Protein AF-A0A2M7N1B7-F1 (afdb_monomer)

pLDDT: mean 87.88, std 11.97, range [43.75, 96.81]

Sequence (241 aa):
MSYQAVIRNSSDVLVTSTQIGMEINIRQGSPTGTVVYTETQTPTTNANGLVSIEIGGAGFSAINWGSDIYYIETKTAVVPPLTTYTITGVSQLLSVPYALHAKTAESITGAHYVGELYGGGVVFWVDQTGNHGLICSMIDNSTGLIWTTAAYQSTTVPGGALSDWDGQANTTAIVAQAGAGTTYAAGLCDVYTNVDYGTGVYSDWYLPSRGELNDLWNNIKAVQKALDSDGNPATTAIEKD

Radius of gyration: 32.71 Å; Cα contacts (8 Å, |Δi|>4): 449; chains: 1; bounding box: 74×31×84 Å

Solvent-accessible surface area (backbone atoms only — not comparable to full-atom values): 13792 Å² total; per-residue (Å²): 84,84,46,74,50,71,41,57,49,99,82,71,44,67,45,45,71,38,70,28,19,37,40,41,33,36,18,44,71,38,94,84,38,60,72,75,42,73,52,74,49,71,57,57,20,37,90,80,6,38,37,79,49,74,53,70,62,88,65,51,87,73,53,68,75,87,77,59,55,40,20,44,33,42,31,34,6,80,50,88,92,30,79,63,61,81,46,77,50,73,46,74,58,76,78,59,69,68,66,61,51,51,60,58,59,61,63,62,81,70,48,57,51,67,30,36,77,39,83,35,17,28,22,38,41,56,49,99,78,19,79,50,67,44,67,43,68,46,46,83,91,68,97,78,57,47,72,50,45,87,90,47,75,88,52,84,52,79,96,48,58,72,48,52,76,39,15,58,62,21,22,52,35,47,25,71,73,64,48,82,44,74,83,15,37,21,23,29,25,51,71,35,60,54,68,67,83,88,33,42,71,47,56,87,44,50,32,71,16,67,45,48,48,50,46,37,60,78,31,40,68,42,36,39,50,34,54,76,64,66,83,53,90,84,49,44,64,74,81,91,126

Nearest PDB structures (foldseek):
  6bye-assembly1_B  TM=5.777E-01  e=5.937E-03  Xanthomonas citri pv. citri str. 306
  6byg-assembly1_A  TM=5.723E-01  e=2.745E-02  Xanthomonas citri pv. citri str. 306
  6byc-assembly1_A  TM=5.595E-01  e=3.506E-02  Xanthomonas citri pv. citri str. 306
  8ayh-assembly1_B  TM=4.881E-01  e=2.284E-02  Naja kaouthia
  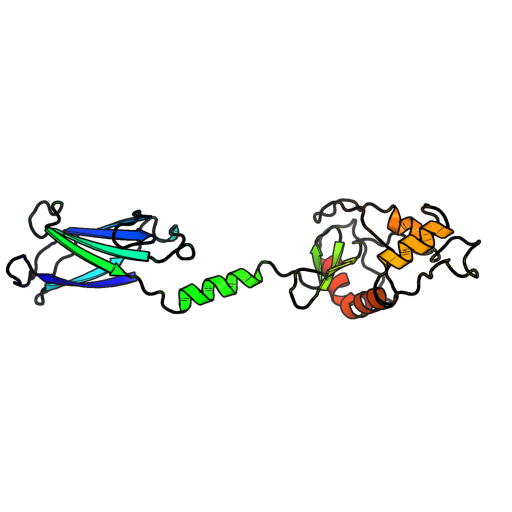3prx-assembly2_D  TM=4.643E-01  e=7.774E-02  Naja kaouthia

Foldseek 3Di:
DKDKDFDADPVRHGPAQAWKKKKKFKAFADLPHDTQDIDIDTFTAHRRSMDIDDPDPPNNVVDPPPPGWIKIKMFMGRDPVNPDTDDIDIGTDDDDCVVVVVVVVVLVVQAADALDQADQFGFLAADPSSNDTDGDHLADPDDDFAQADPVPPPPAQVVHLPDQFCQLVSLVSRCVVRPADCRHQSNVQQQDWHDCLVHDIDRSGGDGHNNVVVSCVVRLVSRQVSSVPSPGPVGDRDDDD

Mean predicted aligned error: 15.13 Å

Structure (mmCIF, N/CA/C/O backbone):
data_AF-A0A2M7N1B7-F1
#
_entry.id   AF-A0A2M7N1B7-F1
#
loop_
_atom_site.group_PDB
_atom_site.id
_atom_site.type_symbol
_atom_site.label_atom_id
_atom_site.label_alt_id
_atom_site.label_comp_id
_atom_site.label_asym_id
_atom_site.label_entity_id
_atom_site.label_seq_id
_atom_site.pdbx_PDB_ins_code
_atom_site.Cartn_x
_atom_site.Cartn_y
_atom_site.Cartn_z
_atom_site.occupancy
_atom_site.B_iso_or_equiv
_atom_site.auth_seq_id
_atom_site.auth_comp_id
_atom_site.auth_asym_id
_atom_site.auth_atom_id
_atom_site.pdbx_PDB_model_num
ATOM 1 N N . MET A 1 1 ? -16.012 0.019 28.080 1.00 82.19 1 MET A N 1
ATOM 2 C CA . MET A 1 1 ? -16.359 1.442 28.295 1.00 82.19 1 MET A CA 1
ATOM 3 C C . MET A 1 1 ? -17.057 1.575 29.636 1.00 82.19 1 MET A C 1
ATOM 5 O O . MET A 1 1 ? -18.111 0.981 29.809 1.00 82.19 1 MET A O 1
ATOM 9 N N . SER A 1 2 ? -16.488 2.307 30.591 1.00 88.38 2 SER A N 1
ATOM 10 C CA . SER A 1 2 ? -17.153 2.544 31.879 1.00 88.38 2 SER A CA 1
ATOM 11 C C . SER A 1 2 ? -18.351 3.477 31.691 1.00 88.38 2 SER A C 1
ATOM 13 O O . SER A 1 2 ? -18.229 4.516 31.044 1.00 88.38 2 SER A O 1
ATOM 15 N N . TYR A 1 3 ? -19.499 3.112 32.253 1.00 90.69 3 TYR A N 1
ATOM 16 C CA . TYR A 1 3 ? -20.736 3.882 32.183 1.00 90.69 3 TYR A CA 1
ATOM 17 C C . TYR A 1 3 ? -21.349 4.024 33.572 1.00 90.69 3 TYR A C 1
ATOM 19 O O . TYR A 1 3 ? -21.428 3.060 34.337 1.00 90.69 3 TYR A O 1
ATOM 27 N N . GLN A 1 4 ? -21.792 5.238 33.886 1.00 92.69 4 GLN A N 1
ATOM 28 C CA . GLN A 1 4 ? -22.449 5.563 35.143 1.00 92.69 4 GLN A CA 1
ATOM 29 C C . GLN A 1 4 ? -23.761 6.287 34.878 1.00 92.69 4 GLN A C 1
ATOM 31 O O . GLN A 1 4 ? -23.826 7.183 34.037 1.00 92.69 4 GLN A O 1
ATOM 36 N N . ALA A 1 5 ? -24.800 5.908 35.617 1.00 90.88 5 ALA A N 1
ATOM 37 C CA . ALA A 1 5 ? -26.113 6.531 35.517 1.00 90.88 5 ALA A CA 1
ATOM 38 C C . ALA A 1 5 ? -26.811 6.581 36.873 1.00 90.88 5 ALA A C 1
ATOM 40 O O . ALA A 1 5 ? -26.682 5.666 37.683 1.00 90.88 5 ALA A O 1
ATOM 41 N N . VAL A 1 6 ? -27.580 7.645 37.100 1.00 93.88 6 VAL A N 1
ATOM 42 C CA . VAL A 1 6 ? -28.481 7.772 38.250 1.00 93.88 6 VAL A CA 1
ATOM 43 C C . VAL A 1 6 ? -29.884 7.386 37.802 1.00 93.88 6 VAL A C 1
ATOM 45 O O . VAL A 1 6 ? -30.407 7.953 36.844 1.00 93.88 6 VAL A O 1
ATOM 48 N N . ILE A 1 7 ? -30.495 6.426 38.491 1.00 93.56 7 ILE A N 1
ATOM 49 C CA . ILE A 1 7 ? -31.785 5.855 38.112 1.00 93.56 7 ILE A CA 1
ATOM 50 C C . ILE A 1 7 ? -32.907 6.493 38.922 1.00 93.56 7 ILE A C 1
ATOM 52 O O . ILE A 1 7 ? -32.887 6.507 40.156 1.00 93.56 7 ILE A O 1
ATOM 56 N N . ARG A 1 8 ? -33.912 6.994 38.204 1.00 90.44 8 ARG A N 1
ATOM 57 C CA . ARG A 1 8 ? -35.131 7.585 38.758 1.00 90.44 8 ARG A CA 1
ATOM 58 C C . ARG A 1 8 ? -36.354 6.912 38.158 1.00 90.44 8 ARG A C 1
ATOM 60 O O . ARG A 1 8 ? -36.332 6.538 36.990 1.00 90.44 8 ARG A O 1
ATOM 67 N N . ASN A 1 9 ? -37.403 6.738 38.953 1.00 83.94 9 ASN A N 1
ATOM 68 C CA . ASN A 1 9 ? -38.673 6.201 38.471 1.00 83.94 9 ASN A CA 1
ATOM 69 C C . ASN A 1 9 ? -39.537 7.293 37.805 1.00 83.94 9 ASN A C 1
ATOM 71 O O . ASN A 1 9 ? -39.144 8.454 37.717 1.00 83.94 9 ASN A O 1
ATO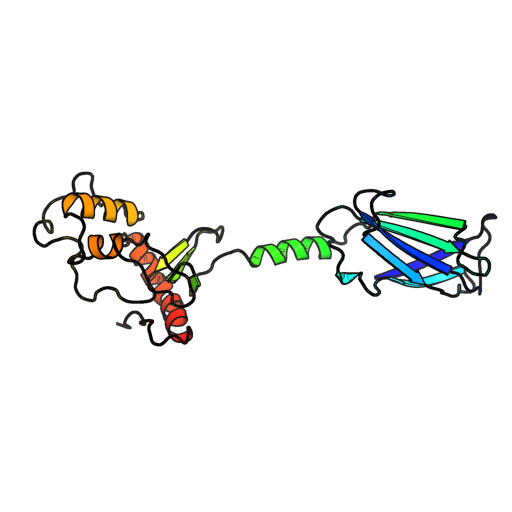M 75 N N . SER A 1 10 ? -40.741 6.931 37.355 1.00 82.19 10 SER A N 1
ATOM 76 C CA . SER A 1 10 ? -41.686 7.846 36.691 1.00 82.19 10 SER A CA 1
ATOM 77 C C . SER A 1 10 ? -42.167 9.017 37.558 1.00 82.19 10 SER A C 1
ATOM 79 O O . SER A 1 10 ? -42.722 9.972 37.026 1.00 82.19 10 SER A O 1
ATOM 81 N N . SER A 1 11 ? -41.972 8.944 38.876 1.00 87.81 11 SER A N 1
ATOM 82 C CA . SER A 1 11 ? -42.291 10.010 39.832 1.00 87.81 11 SER A CA 1
ATOM 83 C C . SER A 1 11 ? -41.058 10.846 40.205 1.00 87.81 11 SER A C 1
ATOM 85 O O . SER A 1 11 ? -41.095 11.561 41.201 1.00 87.81 11 SER A O 1
ATOM 87 N N . ASP A 1 12 ? -39.962 10.721 39.446 1.00 84.12 12 ASP A N 1
ATOM 88 C CA . ASP A 1 12 ? -38.664 11.378 39.671 1.00 84.12 12 ASP A CA 1
ATOM 89 C C . ASP A 1 12 ? -37.974 11.002 41.003 1.00 84.12 12 ASP A C 1
ATOM 91 O O . ASP A 1 12 ? -37.042 11.664 41.465 1.00 84.12 12 ASP A O 1
ATOM 95 N N . VAL A 1 13 ? -38.392 9.892 41.622 1.00 90.88 13 VAL A N 1
ATOM 96 C CA . VAL A 1 13 ? -37.798 9.377 42.865 1.00 90.88 13 VAL A CA 1
ATOM 97 C C . VAL A 1 13 ? -36.627 8.453 42.540 1.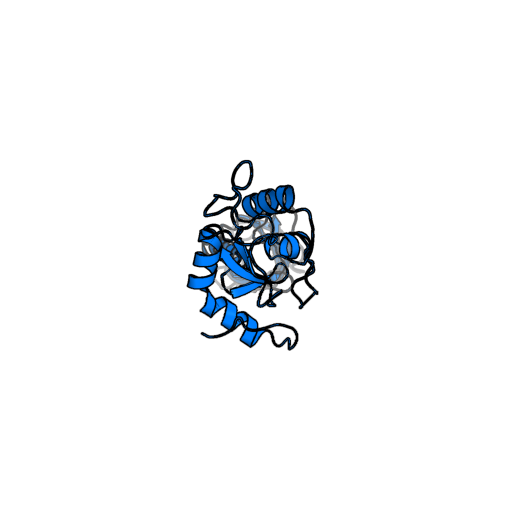00 90.88 13 VAL A C 1
ATOM 99 O O . VAL A 1 13 ? -36.724 7.606 41.648 1.00 90.88 13 VAL A O 1
ATOM 102 N N . LEU A 1 14 ? -35.526 8.591 43.287 1.00 92.12 14 LEU A N 1
ATOM 103 C CA . LEU A 1 14 ? -34.349 7.728 43.163 1.00 92.12 14 LEU A CA 1
ATOM 104 C C . LEU A 1 14 ? -34.710 6.260 43.415 1.00 92.12 14 LEU A C 1
ATOM 106 O O . LEU A 1 14 ? -35.337 5.921 44.418 1.00 92.12 14 LEU A O 1
ATOM 110 N N . VAL A 1 15 ? -34.248 5.383 42.529 1.00 92.56 15 VAL A N 1
ATOM 111 C CA . VAL A 1 15 ? -34.322 3.932 42.716 1.00 92.56 15 VAL A CA 1
ATOM 112 C C . VAL A 1 15 ? -33.046 3.498 43.425 1.00 92.56 15 VAL A C 1
ATOM 114 O O . VAL A 1 15 ? -32.005 3.368 42.790 1.00 92.56 15 VAL A O 1
ATOM 117 N N . THR A 1 16 ? -33.088 3.322 44.743 1.00 95.31 16 THR A N 1
ATOM 118 C CA . THR A 1 16 ? -31.899 3.063 45.574 1.00 95.31 16 THR A CA 1
ATOM 119 C C . THR A 1 16 ? -31.832 1.608 46.031 1.00 95.31 16 THR A C 1
ATOM 121 O O . THR A 1 16 ? -32.867 0.967 46.217 1.00 95.31 16 THR A O 1
ATOM 124 N N . SER A 1 17 ? -30.618 1.072 46.200 1.00 93.06 17 SER A N 1
ATOM 125 C CA . SER A 1 17 ? -30.363 -0.277 46.742 1.00 93.06 17 SER A CA 1
ATOM 126 C C . SER A 1 17 ? -31.198 -1.395 46.097 1.00 93.06 17 SER A C 1
ATOM 128 O O . SER A 1 17 ? -31.587 -2.350 46.765 1.00 93.06 17 SER A O 1
ATOM 130 N N . THR A 1 18 ? -31.508 -1.261 44.805 1.00 93.06 18 THR A N 1
ATOM 131 C CA . THR A 1 18 ? -32.450 -2.129 44.088 1.00 93.06 18 THR A CA 1
ATOM 132 C C . THR A 1 18 ? -31.777 -2.705 42.849 1.00 93.06 18 THR A C 1
ATOM 134 O O . THR A 1 18 ? -31.074 -1.992 42.128 1.00 93.06 18 THR A O 1
ATOM 137 N N . GLN A 1 19 ? -31.983 -3.999 42.598 1.00 95.75 19 GLN A N 1
ATOM 138 C CA . GLN A 1 19 ? -31.548 -4.629 41.356 1.00 95.75 19 GLN A CA 1
ATOM 139 C C . GLN A 1 19 ? -32.425 -4.149 40.196 1.00 95.75 19 GLN A C 1
ATOM 141 O O . GLN A 1 19 ? -33.651 -4.153 40.295 1.00 95.75 19 GLN A O 1
ATOM 146 N N . ILE A 1 20 ? -31.794 -3.756 39.095 1.00 96.06 20 ILE A N 1
ATOM 147 C CA . ILE A 1 20 ? -32.466 -3.276 37.885 1.00 96.06 20 ILE A CA 1
ATOM 148 C C . ILE A 1 20 ? -32.033 -4.110 36.682 1.00 96.06 20 ILE A C 1
ATOM 150 O O . ILE A 1 20 ? -30.958 -4.701 36.697 1.00 96.06 20 ILE A O 1
ATOM 154 N N . GLY A 1 21 ? -32.853 -4.145 35.636 1.00 96.56 21 GLY A N 1
ATOM 155 C CA . GLY A 1 21 ? -32.466 -4.656 34.323 1.00 96.56 21 GLY A CA 1
ATOM 156 C C . GLY A 1 21 ? -32.069 -3.502 33.419 1.00 96.56 21 GLY A C 1
ATOM 157 O O . GLY A 1 21 ? -32.760 -2.487 33.384 1.00 96.56 21 GLY A O 1
ATOM 158 N N . MET A 1 22 ? -30.976 -3.649 32.682 1.00 95.62 22 MET A N 1
ATOM 159 C CA . MET A 1 22 ? -30.529 -2.692 31.678 1.00 95.62 22 MET A CA 1
ATOM 160 C C . MET A 1 22 ? -30.326 -3.397 30.340 1.00 95.62 22 MET A C 1
ATOM 162 O O . MET A 1 22 ? -29.719 -4.461 30.299 1.00 95.62 22 MET A O 1
ATOM 166 N N . GLU A 1 23 ? -30.819 -2.805 29.258 1.00 96.25 23 GLU A N 1
ATOM 167 C CA . GLU A 1 23 ? -30.451 -3.152 27.882 1.00 96.25 23 GLU A CA 1
ATOM 168 C C . GLU A 1 23 ? -29.729 -1.950 27.274 1.00 96.25 23 GLU A C 1
ATOM 170 O O . GLU A 1 23 ? -30.214 -0.817 27.343 1.00 96.25 23 GLU A O 1
ATOM 175 N N . ILE A 1 24 ? -28.547 -2.197 26.722 1.00 95.94 24 ILE A N 1
ATOM 176 C CA . ILE A 1 24 ? -27.691 -1.199 26.099 1.00 95.94 24 ILE A CA 1
ATOM 177 C C . ILE A 1 24 ? -27.617 -1.532 24.618 1.00 95.94 24 ILE A C 1
ATOM 179 O O . ILE A 1 24 ? -27.151 -2.608 24.248 1.00 95.94 24 ILE A O 1
ATOM 183 N N . ASN A 1 25 ? -28.039 -0.590 23.780 1.00 96.06 25 ASN A N 1
ATOM 184 C CA . ASN A 1 25 ? -27.979 -0.700 22.331 1.00 96.06 25 ASN A CA 1
ATOM 185 C C . ASN A 1 25 ? -27.034 0.360 21.756 1.00 96.06 25 ASN A C 1
ATOM 187 O O . ASN A 1 25 ? -27.068 1.520 22.169 1.00 96.06 25 ASN A O 1
ATOM 191 N N . ILE A 1 26 ? -26.228 -0.014 20.763 1.00 94.44 26 ILE A N 1
ATOM 192 C CA . ILE A 1 26 ? -25.501 0.941 19.918 1.00 94.44 26 ILE A CA 1
ATOM 193 C C . ILE A 1 26 ? -26.260 1.068 18.602 1.00 94.44 26 ILE A C 1
ATOM 195 O O . ILE A 1 26 ? -26.462 0.075 17.903 1.00 94.44 26 ILE A O 1
ATOM 199 N N . ARG A 1 27 ? -26.686 2.287 18.268 1.00 94.31 27 ARG A N 1
ATOM 200 C CA . ARG A 1 27 ? -27.398 2.620 17.030 1.00 94.31 27 ARG A CA 1
ATOM 201 C C . ARG A 1 27 ? -26.491 3.370 16.067 1.00 94.31 27 ARG A C 1
ATOM 203 O O . ARG A 1 27 ? -25.741 4.245 16.491 1.00 94.31 27 ARG A O 1
ATOM 210 N N . GLN A 1 28 ? -26.581 3.039 14.786 1.00 91.75 28 GLN A N 1
ATOM 211 C CA . GLN A 1 28 ? -25.807 3.663 13.713 1.00 91.75 28 GLN A CA 1
ATOM 212 C C . GLN A 1 28 ? -26.623 4.741 12.982 1.00 91.75 28 GLN A C 1
ATOM 214 O O . GLN A 1 28 ? -27.808 4.549 12.710 1.00 91.75 28 GLN A O 1
ATOM 219 N N . GLY A 1 29 ? -25.986 5.865 12.654 1.00 89.94 29 GLY A N 1
ATOM 220 C CA . GLY A 1 29 ? -26.488 6.936 11.786 1.00 89.94 29 GLY A CA 1
ATOM 221 C C . GLY A 1 29 ? -27.467 7.911 12.442 1.00 89.94 29 GLY A C 1
ATOM 222 O O . GLY A 1 29 ? -27.396 9.115 12.208 1.00 89.94 29 GLY A O 1
ATOM 223 N N . SER A 1 30 ? -28.376 7.435 13.298 1.00 92.94 30 SER A N 1
ATOM 224 C CA . SER A 1 30 ? -29.347 8.296 13.988 1.00 92.94 30 SER A CA 1
ATOM 225 C C . SER A 1 30 ? -29.825 7.709 15.329 1.00 92.94 30 SER A C 1
ATOM 227 O O . SER A 1 30 ? -29.657 6.508 15.569 1.00 92.94 30 SER A O 1
ATOM 229 N N . PRO A 1 31 ? -30.493 8.504 16.195 1.00 92.62 31 PRO A N 1
ATOM 230 C CA . PRO A 1 31 ? -31.080 8.017 17.449 1.00 92.62 31 PRO A CA 1
ATOM 231 C C . PRO A 1 31 ? -32.104 6.885 17.282 1.00 92.62 31 PRO A C 1
ATOM 233 O O . PRO A 1 31 ? -32.397 6.179 18.241 1.00 92.62 31 PRO A O 1
ATOM 236 N N . THR A 1 32 ? -32.657 6.709 16.080 1.00 94.38 32 THR A N 1
ATOM 237 C CA . THR A 1 32 ? -33.621 5.654 15.730 1.00 94.38 32 THR A CA 1
ATOM 238 C C . THR A 1 32 ? -33.079 4.692 14.671 1.00 94.38 32 THR A C 1
ATOM 240 O O . THR A 1 32 ? -33.833 3.885 14.130 1.00 94.38 32 THR A O 1
ATOM 243 N N . GLY A 1 33 ? -31.781 4.767 14.369 1.00 92.12 33 GLY A N 1
ATOM 244 C CA . GLY A 1 33 ? -31.129 3.954 13.353 1.00 92.12 33 GLY A CA 1
ATOM 245 C C . GLY A 1 33 ? -30.957 2.490 13.755 1.00 92.12 33 GLY A C 1
ATOM 246 O O . GLY A 1 33 ? -31.391 2.048 14.828 1.00 92.12 33 GLY A O 1
ATOM 247 N N . THR A 1 34 ? -30.311 1.731 12.872 1.00 94.25 34 THR A N 1
ATOM 248 C CA . THR A 1 34 ? -30.078 0.291 13.036 1.00 94.25 34 THR A CA 1
ATOM 249 C C . THR A 1 34 ? -29.279 0.007 14.302 1.00 94.25 34 THR A C 1
ATOM 251 O O . THR A 1 34 ? -28.254 0.642 14.545 1.00 94.25 34 THR A O 1
ATOM 254 N N . VAL A 1 35 ? -29.735 -0.963 15.098 1.00 96.00 35 VAL A N 1
ATOM 255 C CA . VAL A 1 35 ? -28.982 -1.467 16.251 1.00 96.00 35 VAL A CA 1
ATOM 256 C C . VAL A 1 35 ? -27.881 -2.393 15.743 1.00 96.00 35 VAL A C 1
ATOM 258 O O . VAL A 1 35 ? -28.170 -3.420 15.137 1.00 96.00 35 VAL A O 1
ATOM 261 N N . VAL A 1 36 ? -26.628 -2.016 15.980 1.00 93.81 36 VAL A N 1
ATOM 262 C CA . VAL A 1 36 ? -25.436 -2.780 15.567 1.00 93.81 36 VAL A CA 1
ATOM 263 C C . VAL A 1 36 ? -24.812 -3.567 16.718 1.00 93.81 36 VAL A C 1
ATOM 265 O O . VAL A 1 36 ? -23.944 -4.404 16.498 1.00 93.81 36 VAL A O 1
ATOM 268 N N . TYR A 1 37 ? -25.252 -3.304 17.947 1.00 94.88 37 TYR A N 1
ATOM 269 C CA . TYR A 1 37 ? -24.820 -4.013 19.142 1.00 94.88 37 TYR A CA 1
ATOM 270 C C . TYR A 1 37 ? -25.883 -3.921 20.225 1.00 94.88 37 TYR A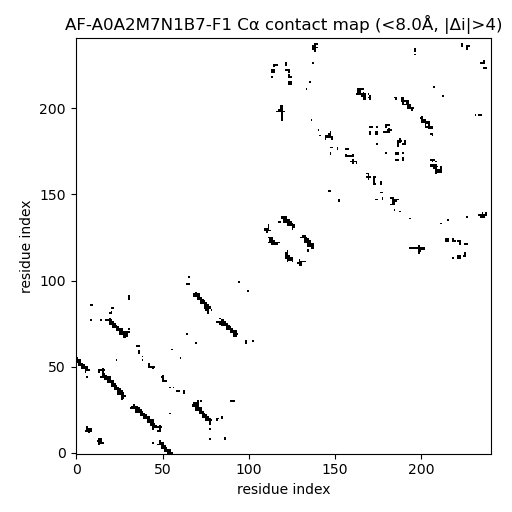 C 1
ATOM 272 O O . TYR A 1 37 ? -26.461 -2.851 20.415 1.00 94.88 37 TYR A O 1
ATOM 280 N N . THR A 1 38 ? -26.071 -5.019 20.952 1.00 95.81 38 THR A N 1
ATOM 281 C CA . THR A 1 38 ? -26.964 -5.115 22.105 1.00 95.81 38 THR A CA 1
ATOM 282 C C . THR A 1 38 ? -26.280 -5.914 23.203 1.00 95.81 38 THR A C 1
ATOM 284 O O . THR A 1 38 ? -25.749 -6.993 22.949 1.00 95.81 38 THR A O 1
ATOM 287 N N . GLU A 1 39 ? -26.351 -5.424 24.436 1.00 95.31 39 GLU A N 1
ATOM 288 C CA . GLU A 1 39 ? -26.026 -6.199 25.632 1.00 95.31 39 GLU A CA 1
ATOM 289 C C . GLU A 1 39 ? -27.050 -5.943 26.740 1.00 95.31 39 GLU A C 1
ATOM 291 O O . GLU A 1 39 ? -27.683 -4.888 26.799 1.00 95.31 39 GLU A O 1
ATOM 296 N N . THR A 1 40 ? -27.188 -6.904 27.649 1.00 95.25 40 THR A N 1
ATOM 297 C CA . THR A 1 40 ? -28.055 -6.787 28.825 1.00 95.25 40 THR A CA 1
ATOM 298 C C . THR A 1 40 ? -27.245 -6.908 30.104 1.00 95.25 40 THR A C 1
ATOM 300 O O . THR A 1 40 ? -26.372 -7.771 30.197 1.00 95.25 40 THR A O 1
ATOM 303 N N . GLN A 1 41 ? -27.570 -6.104 31.113 1.00 95.06 41 GLN A N 1
ATOM 304 C CA . GLN A 1 41 ? -26.930 -6.130 32.428 1.00 95.06 41 GLN A CA 1
ATOM 305 C C . GLN A 1 41 ? -27.967 -6.069 33.553 1.00 95.06 41 GLN A C 1
ATOM 307 O O . GLN A 1 41 ? -29.061 -5.538 33.369 1.00 95.06 41 GLN A O 1
ATOM 312 N N . THR A 1 42 ? -27.620 -6.579 34.738 1.00 95.75 42 THR A N 1
ATOM 313 C CA . THR A 1 42 ? -28.500 -6.547 35.923 1.00 95.75 42 THR A CA 1
ATOM 314 C C . THR A 1 42 ? -27.817 -5.945 37.160 1.00 95.75 42 THR A C 1
ATOM 316 O O . THR A 1 42 ? -27.613 -6.656 38.155 1.00 95.75 42 THR A O 1
ATOM 319 N N . PRO A 1 43 ? -27.385 -4.668 37.114 1.00 95.88 43 PRO A N 1
ATOM 320 C CA . PRO A 1 43 ? -26.688 -4.041 38.230 1.00 95.88 43 PRO A CA 1
ATOM 321 C C . PRO A 1 43 ? -27.632 -3.749 39.407 1.00 95.88 43 PRO A C 1
ATOM 323 O O . PRO A 1 43 ? -28.856 -3.776 39.286 1.00 95.88 43 PRO A O 1
ATOM 326 N N . THR A 1 44 ? -27.047 -3.440 40.564 1.00 96.12 44 THR A N 1
ATOM 327 C CA . THR A 1 44 ? -27.773 -2.944 41.744 1.00 96.12 44 THR A CA 1
ATOM 328 C C . THR A 1 44 ? -27.414 -1.483 41.975 1.00 96.12 44 THR A C 1
ATOM 330 O O . THR A 1 44 ? -26.234 -1.131 41.968 1.00 96.12 44 THR A O 1
ATOM 333 N N . THR A 1 45 ? -28.416 -0.624 42.162 1.00 96.31 45 THR A N 1
ATOM 334 C CA . THR A 1 45 ? -28.191 0.796 42.462 1.00 96.31 45 THR A CA 1
ATOM 335 C C . THR A 1 45 ? -27.637 0.990 43.871 1.00 96.31 45 THR A C 1
ATOM 337 O O . THR A 1 45 ? -27.953 0.232 44.784 1.00 96.31 45 THR A O 1
ATOM 340 N N . ASN A 1 46 ? -26.816 2.019 44.086 1.00 94.50 46 ASN A N 1
ATOM 341 C CA . ASN A 1 46 ? -26.356 2.382 45.431 1.00 94.50 46 ASN A CA 1
ATOM 342 C C . ASN A 1 46 ? -27.366 3.294 46.165 1.00 94.50 46 ASN A C 1
ATOM 344 O O . ASN A 1 46 ? -28.457 3.581 45.664 1.00 94.50 46 ASN A O 1
ATOM 348 N N . ALA A 1 47 ? -26.998 3.786 47.353 1.00 94.50 47 ALA A N 1
ATOM 349 C CA . ALA A 1 47 ? -27.839 4.678 48.162 1.00 94.50 47 ALA A CA 1
ATOM 350 C C . ALA A 1 47 ? -28.198 6.013 47.471 1.00 94.50 47 ALA A C 1
ATOM 352 O O . ALA A 1 47 ? -29.187 6.639 47.834 1.00 94.50 47 ALA A O 1
ATOM 353 N N . ASN A 1 48 ? -27.434 6.420 46.453 1.00 93.75 48 ASN A N 1
ATOM 354 C CA . ASN A 1 48 ? -27.683 7.615 45.642 1.00 93.75 48 ASN A CA 1
ATOM 355 C C . ASN A 1 48 ? -28.413 7.292 44.324 1.00 93.75 48 ASN A C 1
ATOM 357 O O . ASN A 1 48 ? -28.510 8.148 43.450 1.00 93.75 48 ASN A O 1
ATOM 361 N N . GLY A 1 49 ? -28.884 6.053 44.145 1.00 93.31 49 GLY A N 1
ATOM 362 C CA . GLY A 1 49 ? -29.521 5.592 42.910 1.00 93.31 49 GLY A CA 1
ATOM 363 C C . GLY A 1 49 ? -28.550 5.412 41.740 1.00 93.31 49 GLY A C 1
ATOM 364 O O . GLY A 1 49 ? -28.989 5.279 40.601 1.00 93.31 49 GLY A O 1
ATOM 365 N N . LEU A 1 50 ? -27.239 5.427 41.997 1.00 95.31 50 LEU A N 1
ATOM 366 C CA . LEU A 1 50 ? -26.201 5.308 40.975 1.00 95.31 50 LEU A CA 1
ATOM 367 C C . LEU A 1 50 ? -25.935 3.838 40.639 1.00 95.31 50 LEU A C 1
ATOM 369 O O . LEU A 1 50 ? -25.789 3.012 41.543 1.00 95.31 50 LEU A O 1
ATOM 373 N N . VAL A 1 51 ? -25.782 3.547 39.350 1.00 96.12 51 VAL A N 1
ATOM 374 C CA . VAL A 1 51 ? -25.194 2.310 38.825 1.00 96.12 51 VAL A CA 1
ATOM 375 C C . VAL A 1 51 ? -23.866 2.607 38.141 1.00 96.12 51 VAL A C 1
ATOM 377 O O . VAL A 1 51 ? -23.686 3.676 37.558 1.00 96.12 51 VAL A O 1
ATOM 380 N N . SER A 1 52 ? -22.946 1.649 38.209 1.00 94.81 52 SER A N 1
ATOM 381 C CA . SER A 1 52 ? -21.673 1.670 37.492 1.00 94.81 52 SER A CA 1
ATOM 382 C C . SER A 1 52 ? -21.514 0.331 36.788 1.00 94.81 52 SER A C 1
ATOM 384 O O . SER A 1 52 ? -21.524 -0.705 37.450 1.00 94.81 52 SER A O 1
ATOM 386 N N . ILE A 1 53 ? -21.402 0.357 35.464 1.00 94.00 53 ILE A N 1
ATOM 387 C CA . ILE A 1 53 ? -21.276 -0.833 34.618 1.00 94.00 53 ILE A CA 1
ATOM 388 C C . ILE A 1 53 ? -20.148 -0.650 33.605 1.00 94.00 53 ILE A C 1
ATOM 390 O O . ILE A 1 53 ? -19.734 0.473 33.306 1.00 94.00 53 ILE A O 1
ATOM 394 N N . GLU A 1 54 ? -19.670 -1.757 33.054 1.00 93.06 54 GLU A N 1
ATOM 395 C CA . GLU A 1 54 ? -18.771 -1.753 31.906 1.00 93.06 54 GLU A CA 1
ATOM 396 C C . GLU A 1 54 ? -19.525 -2.239 30.676 1.00 93.06 54 GLU A C 1
ATOM 398 O O . GLU A 1 54 ? -20.050 -3.346 30.666 1.00 93.06 54 GLU A O 1
ATOM 403 N N . ILE A 1 55 ? -19.576 -1.394 29.650 1.00 90.38 55 ILE A N 1
ATOM 404 C CA . ILE A 1 55 ? -20.168 -1.699 28.350 1.00 90.38 55 ILE A CA 1
ATOM 405 C C . ILE A 1 55 ? -19.075 -2.225 27.432 1.00 90.38 55 ILE A C 1
ATOM 407 O O . ILE A 1 55 ? -18.040 -1.564 27.277 1.00 90.38 55 ILE A O 1
ATOM 411 N N . GLY A 1 56 ? -19.294 -3.380 26.812 1.00 89.94 56 GLY A N 1
ATOM 412 C CA . GLY A 1 56 ? -18.328 -3.954 25.875 1.00 89.94 56 GLY A CA 1
ATOM 413 C C . GLY A 1 56 ? -18.167 -5.466 25.951 1.00 89.94 56 GLY A C 1
ATOM 414 O O . GLY A 1 56 ? -17.047 -5.959 25.849 1.00 89.94 56 GLY A O 1
ATOM 415 N N . GLY A 1 57 ? -19.265 -6.192 26.157 1.00 88.75 57 GLY A N 1
ATOM 416 C CA . GLY A 1 57 ? -19.308 -7.647 26.061 1.00 88.75 57 GLY A CA 1
ATOM 417 C C . GLY A 1 57 ? -19.103 -8.206 24.642 1.00 88.75 57 GLY A C 1
ATOM 418 O O . GLY A 1 57 ? -18.518 -7.588 23.748 1.00 88.75 57 GLY A O 1
ATOM 419 N N . ALA A 1 58 ? -19.573 -9.438 24.438 1.00 87.94 58 ALA A N 1
ATOM 420 C CA . ALA A 1 58 ? -19.387 -10.170 23.188 1.00 87.94 58 ALA A CA 1
ATOM 421 C C . ALA A 1 58 ? -19.991 -9.421 21.985 1.00 87.94 58 ALA A C 1
ATOM 423 O O . ALA A 1 58 ? -21.154 -9.034 22.008 1.00 87.94 58 ALA A O 1
ATOM 424 N N . GLY A 1 59 ? -19.202 -9.248 20.921 1.00 86.12 59 GLY A N 1
ATOM 425 C CA . GLY A 1 59 ? -19.615 -8.553 19.696 1.00 86.12 59 GLY A CA 1
ATOM 426 C C . GLY A 1 59 ? -19.310 -7.051 19.672 1.00 86.12 59 GLY A C 1
ATOM 427 O O . GLY A 1 59 ? -19.362 -6.453 18.602 1.00 86.12 59 GLY A O 1
ATOM 428 N N . PHE A 1 60 ? -18.910 -6.440 20.794 1.00 87.62 60 PHE A N 1
ATOM 429 C CA . PHE A 1 60 ? -18.617 -5.001 20.836 1.00 87.62 60 PHE A CA 1
ATOM 430 C C . PHE A 1 60 ? -17.407 -4.614 19.971 1.00 87.62 60 PHE A C 1
ATOM 432 O O . PHE A 1 60 ? -17.394 -3.562 19.335 1.00 87.62 60 PHE A O 1
ATOM 439 N N . SER A 1 61 ? -16.398 -5.488 19.900 1.00 84.50 61 SER A N 1
ATOM 440 C CA . SER A 1 61 ? -15.203 -5.292 19.069 1.00 84.50 61 SER A CA 1
ATOM 441 C C . SER A 1 61 ? -15.456 -5.444 17.566 1.00 84.50 61 SER A C 1
ATOM 443 O O . SER A 1 61 ? -14.608 -5.039 16.779 1.00 84.50 61 SER A O 1
ATOM 445 N N . ALA A 1 62 ? -16.599 -6.006 17.158 1.00 84.25 62 ALA A N 1
ATOM 446 C CA . ALA A 1 62 ? -16.958 -6.181 15.750 1.00 84.25 62 ALA A CA 1
ATOM 447 C C . ALA A 1 62 ? -17.669 -4.953 15.149 1.00 84.25 62 ALA A C 1
ATOM 449 O O . ALA A 1 62 ? -17.927 -4.918 13.947 1.00 84.25 62 ALA A O 1
ATOM 450 N N . ILE A 1 63 ? -18.004 -3.949 15.967 1.00 84.38 63 ILE A N 1
ATOM 451 C CA . ILE A 1 63 ? -18.658 -2.722 15.507 1.00 84.38 63 ILE A CA 1
ATOM 452 C C . ILE A 1 63 ? -17.666 -1.914 14.660 1.00 84.38 63 ILE A C 1
ATOM 454 O O . ILE A 1 63 ? -16.585 -1.549 15.122 1.00 84.38 63 ILE A O 1
ATOM 458 N N . ASN A 1 64 ? -18.050 -1.581 13.428 1.00 82.81 64 ASN A N 1
ATOM 459 C CA . ASN A 1 64 ? -17.241 -0.744 12.542 1.00 82.81 64 ASN A CA 1
ATOM 460 C C . ASN A 1 64 ? -17.404 0.749 12.873 1.00 82.81 64 ASN A C 1
ATOM 462 O O . ASN A 1 64 ? -18.074 1.484 12.157 1.00 82.81 64 ASN A O 1
ATOM 466 N N . TRP A 1 65 ? -16.762 1.207 13.946 1.00 83.38 65 TRP A N 1
ATOM 467 C CA . TRP A 1 65 ? -16.858 2.583 14.457 1.00 83.38 65 TRP A CA 1
ATOM 468 C C . TRP A 1 65 ? -16.487 3.696 13.459 1.00 83.38 65 TRP A C 1
ATOM 470 O O . TRP A 1 65 ? -16.812 4.855 13.701 1.00 83.38 65 TRP A O 1
ATOM 480 N N . GLY A 1 66 ? -15.804 3.375 12.355 1.00 74.12 66 GLY A N 1
ATOM 481 C CA . GLY A 1 66 ? -15.399 4.340 11.329 1.00 74.12 66 GLY A CA 1
ATOM 482 C C . GLY A 1 66 ? -16.442 4.600 10.239 1.00 74.12 66 GLY A C 1
ATOM 483 O O . GLY A 1 66 ? -16.208 5.463 9.390 1.00 74.12 66 GLY A O 1
ATOM 484 N N . SER A 1 67 ? -17.553 3.856 10.231 1.00 75.19 67 SER A N 1
ATOM 485 C CA . SER A 1 67 ? -18.534 3.905 9.138 1.00 75.19 67 SER A CA 1
ATOM 486 C C . SER A 1 67 ? -19.559 5.030 9.251 1.00 75.19 67 SER A C 1
ATOM 488 O O . SER A 1 67 ? -20.069 5.469 8.226 1.00 75.19 67 SER A O 1
ATOM 490 N N . ASP A 1 68 ? -19.903 5.475 10.462 1.00 83.94 68 ASP A N 1
ATOM 491 C CA . ASP A 1 68 ? -20.961 6.472 10.677 1.00 83.94 68 ASP A CA 1
ATOM 492 C C . ASP A 1 68 ? -20.861 7.119 12.075 1.00 83.94 68 ASP A C 1
ATOM 494 O O . ASP A 1 68 ? -19.945 6.847 12.851 1.00 83.94 68 ASP A O 1
ATOM 498 N N . ILE A 1 69 ? -21.826 7.971 12.411 1.00 87.50 69 ILE A N 1
ATOM 499 C CA . ILE A 1 69 ? -22.099 8.455 13.761 1.00 87.50 69 ILE A CA 1
ATOM 500 C C . ILE A 1 69 ? -22.822 7.360 14.551 1.00 87.50 69 ILE A C 1
ATOM 502 O O . ILE A 1 69 ? -23.726 6.697 14.043 1.00 87.50 69 ILE A O 1
ATOM 506 N N . TYR A 1 70 ? -22.467 7.210 15.826 1.00 91.25 70 TYR A N 1
ATOM 507 C CA . TYR A 1 70 ? -23.077 6.224 16.713 1.00 91.25 70 TYR A CA 1
ATOM 508 C C . TYR A 1 70 ? -23.807 6.874 17.885 1.00 91.25 70 TYR A C 1
ATOM 510 O O . TYR A 1 70 ? -23.427 7.936 18.381 1.00 91.25 70 TYR A O 1
ATOM 518 N N . TYR A 1 71 ? -24.852 6.201 18.353 1.00 93.12 71 TYR A N 1
ATOM 519 C CA . TYR A 1 71 ? -25.660 6.589 19.500 1.00 93.12 71 TYR A CA 1
ATOM 520 C C . TYR A 1 71 ? -25.727 5.427 20.484 1.00 93.12 71 TYR A C 1
ATOM 522 O O . TYR A 1 71 ? -25.859 4.275 20.079 1.00 93.12 71 TYR A O 1
ATOM 530 N N . ILE A 1 72 ? -25.661 5.729 21.775 1.00 93.50 72 ILE A N 1
ATOM 531 C CA . ILE A 1 72 ? -25.946 4.783 22.846 1.00 93.50 72 ILE A CA 1
ATOM 532 C C . ILE A 1 72 ? -27.396 4.971 23.293 1.00 93.50 72 ILE A C 1
ATOM 534 O O . ILE A 1 72 ? -27.797 6.060 23.703 1.00 93.50 72 ILE A O 1
ATOM 538 N N . GLU A 1 73 ? -28.184 3.909 23.196 1.00 95.31 73 GLU A N 1
ATOM 539 C CA . GLU A 1 73 ? -29.517 3.810 23.777 1.00 95.31 73 GLU A CA 1
ATOM 540 C C . GLU A 1 73 ? -29.435 2.942 25.032 1.00 95.31 73 GLU A C 1
ATOM 542 O O . GLU A 1 73 ? -28.937 1.819 24.990 1.00 95.31 73 GLU A O 1
ATOM 547 N N . THR A 1 74 ? -29.940 3.456 26.147 1.00 94.69 74 THR A N 1
ATOM 548 C CA . THR A 1 74 ? -30.078 2.711 27.394 1.00 94.69 74 THR A CA 1
ATOM 549 C C . THR A 1 74 ? -31.546 2.549 27.729 1.00 94.69 74 THR A C 1
ATOM 551 O O . THR A 1 74 ? -32.323 3.504 27.703 1.00 94.69 74 THR A O 1
ATOM 554 N N . LYS A 1 75 ? -31.934 1.322 28.055 1.00 94.88 75 LYS A N 1
ATOM 555 C CA . LYS A 1 75 ? -33.272 0.970 28.510 1.00 94.88 75 LYS A CA 1
ATOM 556 C C . LYS A 1 75 ? -33.171 0.364 29.895 1.00 94.88 75 LYS A C 1
ATOM 558 O O . LYS A 1 75 ? -32.366 -0.538 30.103 1.00 94.88 75 LYS A O 1
ATOM 563 N N . THR A 1 76 ? -34.002 0.822 30.823 1.00 94.62 76 THR A N 1
ATOM 564 C CA . THR A 1 76 ? -33.963 0.386 32.221 1.00 94.62 76 THR A CA 1
ATOM 565 C C . THR A 1 76 ? -35.321 -0.138 32.679 1.00 94.62 76 THR A C 1
ATOM 567 O O . THR A 1 76 ? -36.361 0.497 32.482 1.00 94.62 76 THR A O 1
ATOM 570 N N . ALA A 1 77 ? -35.294 -1.312 33.303 1.00 94.81 77 ALA A N 1
ATOM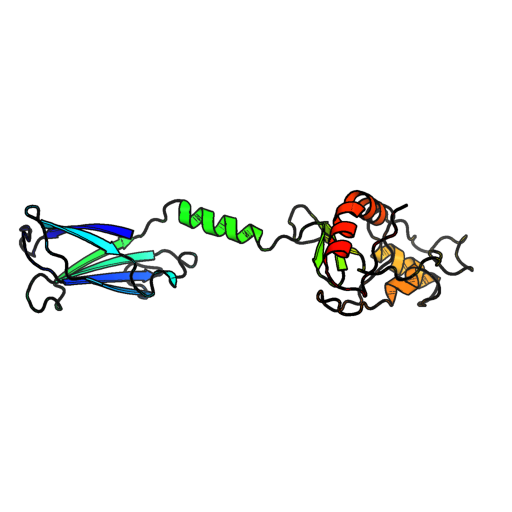 571 C CA . ALA A 1 77 ? -36.411 -1.976 33.950 1.00 94.81 77 ALA A CA 1
ATOM 572 C C . ALA A 1 77 ? -36.172 -1.981 35.463 1.00 94.81 77 ALA A C 1
ATOM 574 O O . ALA A 1 77 ? -35.133 -2.437 35.936 1.00 94.81 77 ALA A O 1
ATOM 575 N N . VAL A 1 78 ? -37.135 -1.469 36.225 1.00 91.88 78 VAL A N 1
ATOM 576 C CA . VAL A 1 78 ? -37.028 -1.321 37.691 1.00 91.88 78 VAL A CA 1
ATOM 577 C C . VAL A 1 78 ? -38.009 -2.213 38.454 1.00 91.88 78 VAL A C 1
ATOM 579 O O . VAL A 1 78 ? -38.021 -2.212 39.680 1.00 91.88 78 VAL A O 1
ATOM 582 N N . VAL A 1 79 ? -38.841 -2.972 37.733 1.00 88.75 79 VAL A N 1
ATOM 583 C CA . VAL A 1 79 ? -39.841 -3.887 38.298 1.00 88.75 79 VAL A CA 1
ATOM 584 C C . VAL A 1 79 ? -39.530 -5.312 37.826 1.00 88.75 79 VAL A C 1
ATOM 586 O O . VAL A 1 79 ? -39.360 -5.516 36.619 1.00 88.75 79 VAL A O 1
ATOM 589 N N . PRO A 1 80 ? -39.447 -6.308 38.730 1.00 87.00 80 PRO A N 1
ATOM 590 C CA . PRO A 1 80 ? -39.325 -7.714 38.351 1.00 87.00 80 PRO A CA 1
ATOM 591 C C . PRO A 1 80 ? -40.426 -8.125 37.356 1.00 87.00 80 PRO A C 1
ATOM 593 O O . PRO A 1 80 ? -41.575 -7.723 37.539 1.00 87.00 80 PRO A O 1
ATOM 596 N N . PRO A 1 81 ? -40.116 -8.902 36.302 1.00 89.94 81 PRO A N 1
ATOM 597 C CA . PRO A 1 81 ? -38.905 -9.707 36.095 1.00 89.94 81 PRO A CA 1
ATOM 598 C C . PRO A 1 81 ? -37.721 -8.970 35.433 1.00 89.94 81 PRO A C 1
ATOM 600 O O . PRO A 1 81 ? -36.822 -9.623 34.919 1.00 89.94 81 PRO A O 1
ATOM 603 N N . LEU A 1 82 ? -37.689 -7.630 35.455 1.00 91.75 82 LEU A N 1
ATOM 604 C CA . LEU A 1 82 ? -36.599 -6.797 34.916 1.00 91.75 82 LEU A CA 1
ATOM 605 C C . LEU A 1 82 ? -36.417 -6.882 33.388 1.00 91.75 82 LEU A C 1
ATOM 607 O O . LEU A 1 82 ? -35.375 -6.505 32.861 1.00 91.75 82 LEU A O 1
ATOM 611 N N . THR A 1 83 ? -37.453 -7.320 32.673 1.00 89.19 83 THR A N 1
ATOM 612 C CA . THR A 1 83 ? -37.480 -7.417 31.202 1.00 89.19 83 THR A CA 1
ATOM 613 C C . THR A 1 83 ? -38.404 -6.389 30.546 1.00 89.19 83 THR A C 1
ATOM 615 O O . THR A 1 83 ? -38.439 -6.272 29.324 1.00 89.19 83 THR A O 1
ATOM 618 N N . THR A 1 84 ? -39.187 -5.648 31.337 1.00 91.81 84 THR A N 1
ATOM 619 C CA . THR A 1 84 ? -40.070 -4.584 30.845 1.00 91.81 84 THR A CA 1
ATOM 620 C C . THR A 1 84 ? -39.429 -3.232 31.116 1.00 91.81 84 THR A C 1
ATOM 622 O O . THR A 1 84 ? -39.473 -2.716 32.234 1.00 91.81 84 THR A O 1
ATOM 625 N N . TYR A 1 85 ? -38.815 -2.666 30.082 1.00 91.31 85 TYR A N 1
ATOM 626 C CA . TYR A 1 85 ? -38.110 -1.394 30.170 1.00 91.31 85 TYR A CA 1
ATOM 627 C C . TYR A 1 85 ? -39.083 -0.216 30.098 1.00 91.31 85 TYR A C 1
ATOM 629 O O . TYR A 1 85 ? -39.806 -0.057 29.117 1.00 91.31 85 TYR A O 1
ATOM 637 N N . THR A 1 86 ? -39.097 0.615 31.138 1.00 89.25 86 THR A N 1
ATOM 638 C CA . THR A 1 86 ? -39.992 1.783 31.244 1.00 89.25 86 THR A CA 1
ATOM 639 C C . THR A 1 86 ? -39.250 3.110 31.151 1.00 89.25 86 THR A C 1
ATOM 641 O O . THR A 1 86 ? -39.861 4.142 30.890 1.00 89.25 86 THR A O 1
ATOM 644 N N . ILE A 1 87 ? -37.931 3.091 31.335 1.00 87.12 87 ILE A N 1
ATOM 645 C CA . ILE A 1 87 ? -37.058 4.260 31.244 1.00 87.12 87 ILE A CA 1
ATOM 646 C C . ILE A 1 87 ? -36.162 4.046 30.029 1.00 87.12 87 ILE A C 1
ATOM 648 O O . ILE A 1 87 ? -35.518 3.005 29.931 1.00 87.12 87 ILE A O 1
ATOM 652 N N . THR A 1 88 ? -36.129 4.996 29.095 1.00 91.56 88 THR A N 1
ATOM 653 C CA . THR A 1 88 ? -35.257 4.938 27.911 1.00 91.56 88 THR A CA 1
ATOM 654 C C . THR A 1 88 ? -34.538 6.268 27.730 1.00 91.56 88 THR A C 1
ATOM 656 O O . THR A 1 88 ? -35.154 7.324 27.867 1.00 91.56 88 THR A O 1
ATOM 659 N N . GLY A 1 89 ? -33.249 6.221 27.412 1.00 90.75 89 GLY A N 1
ATOM 660 C CA . GLY A 1 89 ? -32.450 7.383 27.040 1.00 90.75 89 GLY A CA 1
ATOM 661 C C . GLY A 1 89 ? -31.622 7.080 25.800 1.00 90.75 89 GLY A C 1
ATOM 662 O O . GLY A 1 89 ? -31.124 5.970 25.651 1.00 90.75 89 GLY A O 1
ATOM 663 N N . VAL A 1 90 ? -31.467 8.060 24.911 1.00 93.44 90 VAL A N 1
ATOM 664 C CA . VAL A 1 90 ? -30.570 7.963 23.752 1.00 93.44 90 VAL A CA 1
ATOM 665 C C . VAL A 1 90 ? -29.617 9.146 23.780 1.00 93.44 90 VAL A C 1
ATOM 667 O O . VAL A 1 90 ? -30.028 10.280 24.017 1.00 93.44 90 VAL A O 1
ATOM 670 N N . SER A 1 91 ? -28.329 8.900 23.574 1.00 91.12 91 SER A N 1
ATOM 671 C CA . SER A 1 91 ? -27.298 9.938 23.527 1.00 91.12 91 SER A CA 1
ATOM 672 C C . SER A 1 91 ? -26.293 9.633 22.429 1.00 91.12 91 SER A C 1
ATOM 674 O O . SER A 1 91 ? -25.990 8.475 22.162 1.00 91.12 91 SER A O 1
ATOM 676 N N . GLN A 1 92 ? -25.777 10.665 21.768 1.00 90.38 92 GLN A N 1
ATOM 677 C CA . GLN A 1 92 ? -24.747 10.486 20.749 1.00 90.38 92 GLN A CA 1
ATOM 678 C C . GLN A 1 92 ? -23.414 10.122 21.407 1.00 90.38 92 GLN A C 1
ATOM 680 O O . GLN A 1 92 ? -23.002 10.758 22.379 1.00 90.38 92 GLN A O 1
ATOM 685 N N . LEU A 1 93 ? -22.723 9.126 20.857 1.00 87.19 93 LEU A N 1
ATOM 686 C CA . LEU A 1 93 ? -21.334 8.850 21.192 1.00 87.19 93 LEU A CA 1
ATOM 687 C C . LEU A 1 93 ? -20.464 9.844 20.426 1.00 87.19 93 LEU A C 1
ATOM 689 O O . LEU A 1 93 ? -20.277 9.738 19.215 1.00 87.19 93 LEU A O 1
ATOM 693 N N . LEU A 1 94 ? -19.959 10.850 21.134 1.00 75.88 94 LEU A N 1
ATOM 694 C CA . LEU A 1 94 ? -18.963 11.759 20.588 1.00 75.88 94 LEU A CA 1
ATOM 695 C C . LEU A 1 94 ? -17.609 11.055 20.665 1.00 75.88 94 LEU A C 1
ATOM 697 O O . LEU A 1 94 ? -17.102 10.794 21.756 1.00 75.88 94 LEU A O 1
ATOM 701 N N . SER A 1 95 ? -17.043 10.712 19.508 1.00 64.62 95 SER A N 1
ATOM 702 C CA . SER A 1 95 ? -15.714 10.113 19.434 1.00 64.62 95 SER A CA 1
ATOM 703 C C . SER A 1 95 ? -14.700 11.018 20.132 1.00 64.62 95 SER A C 1
ATOM 705 O O . SER A 1 95 ? -14.488 12.163 19.735 1.00 64.62 95 SER A O 1
ATOM 707 N N . VAL A 1 96 ? -14.048 10.497 21.168 1.00 52.78 96 VAL A N 1
ATOM 708 C CA . VAL A 1 96 ? -12.823 11.097 21.707 1.00 52.78 96 VAL A CA 1
ATOM 709 C C . VAL A 1 96 ? -11.742 10.952 20.618 1.00 52.78 96 VAL A C 1
ATOM 711 O O . VAL A 1 96 ? -11.732 9.921 19.938 1.00 52.78 96 VAL A O 1
ATOM 714 N N . PRO A 1 97 ? -10.827 11.924 20.426 1.00 48.16 97 PRO A N 1
ATOM 715 C CA . PRO A 1 97 ? -9.826 11.951 19.346 1.00 48.16 97 PRO A CA 1
ATOM 716 C C . PRO A 1 97 ? -9.073 10.636 19.056 1.00 48.16 97 PRO A C 1
ATOM 718 O O . PRO A 1 97 ? -8.614 10.432 17.936 1.00 48.16 97 PRO A O 1
ATOM 721 N N . TYR A 1 98 ? -8.994 9.708 20.012 1.00 45.16 98 TYR A N 1
ATOM 722 C CA . TYR A 1 98 ? -8.361 8.396 19.857 1.00 45.16 98 TYR A CA 1
ATOM 723 C C . TYR A 1 98 ? -8.948 7.534 18.720 1.00 45.16 98 TYR A C 1
ATOM 725 O O . TYR A 1 98 ? -8.196 6.881 18.002 1.00 45.16 98 TYR A O 1
ATOM 733 N N . ALA A 1 99 ? -10.267 7.573 18.493 1.00 55.22 99 ALA A N 1
ATOM 734 C CA . ALA A 1 99 ? -10.890 6.835 17.386 1.00 55.22 99 ALA A CA 1
ATOM 735 C C . ALA A 1 99 ? -10.613 7.483 16.014 1.00 55.22 99 ALA A C 1
ATOM 737 O O . ALA A 1 99 ? -10.540 6.789 15.004 1.00 55.22 99 ALA A O 1
ATOM 738 N N . LEU A 1 100 ? -10.404 8.806 15.976 1.00 47.41 100 LEU A N 1
ATOM 739 C CA . LEU A 1 100 ? -10.040 9.522 14.751 1.00 47.41 100 LEU A CA 1
ATOM 740 C C . LEU A 1 100 ? -8.577 9.252 14.362 1.00 47.41 100 LEU A C 1
ATOM 742 O O . LEU A 1 100 ? -8.286 9.035 13.189 1.00 47.41 100 LEU A O 1
ATOM 746 N N . HIS A 1 101 ? -7.674 9.190 15.347 1.00 51.69 101 HIS A N 1
ATOM 747 C CA . HIS A 1 101 ? -6.263 8.863 15.118 1.00 51.69 101 HIS A CA 1
ATOM 748 C C . HIS A 1 101 ? -6.033 7.409 14.677 1.00 51.69 101 HIS A C 1
ATOM 750 O O . HIS A 1 101 ? -5.085 7.153 13.936 1.00 51.69 101 HIS A O 1
ATOM 756 N N . ALA A 1 102 ? -6.902 6.466 15.059 1.00 54.28 102 ALA A N 1
ATOM 757 C CA . ALA A 1 102 ? -6.815 5.079 14.592 1.00 54.28 102 ALA A CA 1
ATOM 758 C C . ALA A 1 102 ? -6.999 4.958 13.064 1.00 54.28 102 ALA A C 1
ATOM 760 O O . ALA A 1 102 ? -6.278 4.201 12.422 1.00 54.28 102 ALA A O 1
ATOM 761 N N . LYS A 1 103 ? -7.868 5.783 12.459 1.00 48.50 103 LYS A N 1
ATOM 762 C CA . LYS A 1 103 ? -8.042 5.850 10.995 1.00 48.50 103 LYS A CA 1
ATOM 763 C C . LYS A 1 103 ? -6.827 6.460 10.285 1.00 48.50 103 LYS A C 1
ATOM 765 O O . LYS A 1 103 ? -6.516 6.090 9.160 1.00 48.50 103 LYS A O 1
ATOM 770 N N . THR A 1 104 ? -6.116 7.385 10.933 1.00 51.44 104 THR A N 1
ATOM 771 C CA . THR A 1 104 ? -4.861 7.938 10.395 1.00 51.44 104 THR A CA 1
ATOM 772 C C . THR A 1 104 ? -3.729 6.909 10.434 1.00 51.44 104 THR A C 1
ATOM 774 O O . THR A 1 104 ? -2.910 6.877 9.522 1.00 51.44 104 THR A O 1
ATOM 777 N N . ALA A 1 105 ? -3.700 6.036 11.446 1.00 49.88 105 ALA A N 1
ATOM 778 C CA . ALA A 1 105 ? -2.722 4.952 11.536 1.00 49.88 105 ALA A CA 1
ATOM 779 C C . ALA A 1 105 ? -2.962 3.841 10.491 1.00 49.88 105 ALA A C 1
ATOM 781 O O . ALA A 1 105 ? -2.002 3.265 9.988 1.00 49.88 105 ALA A O 1
ATOM 782 N N . GLU A 1 106 ? -4.217 3.602 10.095 1.00 44.66 106 GLU A N 1
ATOM 783 C CA . GLU A 1 106 ? -4.575 2.714 8.973 1.00 44.66 106 GLU A CA 1
ATOM 784 C C . GLU A 1 106 ? -4.147 3.262 7.597 1.00 44.66 106 GLU A C 1
ATOM 786 O O . GLU A 1 106 ? -4.046 2.509 6.640 1.00 44.66 106 GLU A O 1
ATOM 791 N N . SER A 1 107 ? -3.828 4.556 7.477 1.00 45.22 107 SER A N 1
ATOM 792 C CA . SER A 1 107 ? -3.320 5.139 6.224 1.00 45.22 107 SER A CA 1
ATOM 793 C C . SER A 1 107 ? -1.829 4.856 5.973 1.00 45.22 107 SER A C 1
ATOM 795 O O . SER A 1 107 ? -1.311 5.262 4.935 1.00 45.22 107 SER A O 1
ATOM 797 N N . ILE A 1 108 ? -1.128 4.190 6.898 1.00 52.62 108 ILE A N 1
ATOM 798 C CA . ILE A 1 108 ? 0.285 3.801 6.738 1.00 52.62 108 ILE A CA 1
ATOM 799 C C . ILE A 1 108 ? 0.414 2.418 6.065 1.00 52.62 108 ILE A C 1
ATOM 801 O O . ILE A 1 108 ? 1.480 2.084 5.563 1.00 52.62 108 ILE A O 1
ATOM 805 N N . THR A 1 109 ? -0.652 1.611 5.993 1.00 55.16 109 THR A N 1
ATOM 806 C CA . THR A 1 109 ? -0.598 0.246 5.426 1.00 55.16 109 THR A CA 1
ATOM 807 C C . THR A 1 109 ? -0.767 0.177 3.904 1.00 55.16 109 THR A C 1
ATOM 809 O O . THR A 1 109 ? -0.828 -0.922 3.361 1.00 55.16 109 THR A O 1
ATOM 812 N N . GLY A 1 110 ? -0.837 1.319 3.211 1.00 62.56 110 GLY A N 1
ATOM 813 C CA . GLY A 1 110 ? -0.983 1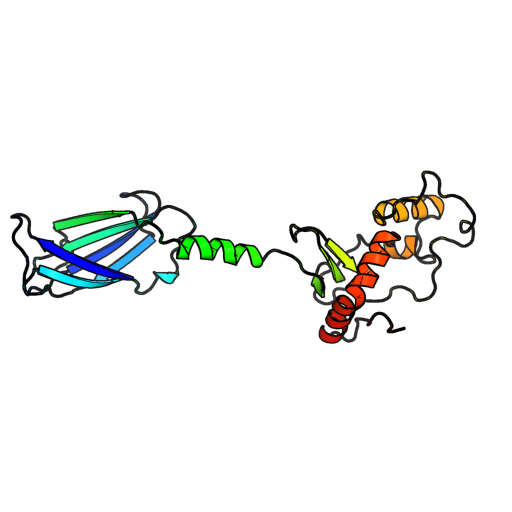.384 1.750 1.00 62.56 110 GLY A CA 1
ATOM 814 C C . GLY A 1 110 ? 0.141 2.107 1.007 1.00 62.56 110 GLY A C 1
ATOM 815 O O . GLY A 1 110 ? 0.051 2.233 -0.207 1.00 62.56 110 GLY A O 1
ATOM 816 N N . ALA A 1 111 ? 1.163 2.612 1.705 1.00 80.25 111 ALA A N 1
ATOM 817 C CA . ALA A 1 111 ? 2.279 3.304 1.067 1.00 80.25 111 ALA A CA 1
ATOM 818 C C . ALA A 1 111 ? 3.422 2.323 0.796 1.00 80.25 111 ALA A C 1
ATOM 820 O O . ALA A 1 111 ? 3.957 1.721 1.731 1.00 80.25 111 ALA A O 1
ATOM 821 N N . HIS A 1 112 ? 3.809 2.202 -0.470 1.00 89.44 112 HIS A N 1
ATOM 822 C CA . HIS A 1 112 ? 5.003 1.471 -0.860 1.00 89.44 112 HIS A CA 1
ATOM 823 C C . HIS A 1 112 ? 6.263 2.141 -0.311 1.00 89.44 112 HIS A C 1
ATOM 825 O O . HIS A 1 112 ? 6.305 3.361 -0.105 1.00 89.44 112 HIS A O 1
ATOM 831 N N . TYR A 1 113 ? 7.311 1.351 -0.085 1.00 91.44 113 TYR A N 1
ATOM 832 C CA . TYR A 1 113 ? 8.581 1.853 0.441 1.00 91.44 113 TYR A CA 1
ATOM 833 C C . TYR A 1 113 ? 9.799 1.251 -0.265 1.00 91.44 113 TYR A C 1
ATOM 835 O O . TYR A 1 113 ? 9.770 0.154 -0.811 1.00 91.44 113 TYR A O 1
ATOM 843 N N . VAL A 1 114 ? 10.919 1.975 -0.232 1.00 93.62 114 VAL A N 1
ATOM 844 C CA . VAL A 1 114 ? 12.181 1.519 -0.832 1.00 93.62 114 VAL A CA 1
ATOM 845 C C . VAL A 1 114 ? 12.699 0.258 -0.124 1.00 93.62 114 VAL A C 1
ATOM 847 O O . VAL A 1 114 ? 12.874 0.248 1.095 1.00 93.62 114 VAL A O 1
ATOM 850 N N . GLY A 1 115 ? 13.000 -0.784 -0.900 1.00 92.94 115 GLY A N 1
ATOM 851 C CA . GLY A 1 115 ? 13.404 -2.112 -0.430 1.00 92.94 115 GLY A CA 1
ATOM 852 C C . GLY A 1 115 ? 12.238 -3.084 -0.220 1.00 92.94 115 GLY A C 1
ATOM 853 O O . GLY A 1 115 ? 12.449 -4.183 0.287 1.00 92.94 115 GLY A O 1
ATOM 854 N N . GLU A 1 116 ? 11.014 -2.697 -0.570 1.00 93.50 116 GLU A N 1
ATOM 855 C CA . GLU A 1 116 ? 9.859 -3.592 -0.589 1.00 93.50 116 GLU A CA 1
ATOM 856 C C . GLU A 1 116 ? 9.931 -4.568 -1.774 1.00 93.50 116 GLU A C 1
ATOM 858 O O . GLU A 1 116 ? 10.293 -4.182 -2.887 1.00 93.50 116 GLU A O 1
ATOM 863 N N . LEU A 1 117 ? 9.560 -5.829 -1.533 1.00 92.56 117 LEU A N 1
ATOM 864 C CA . LEU A 1 117 ? 9.344 -6.829 -2.578 1.00 92.56 117 LEU A CA 1
ATOM 865 C C . LEU A 1 117 ? 7.923 -6.669 -3.125 1.00 92.56 117 LEU A C 1
ATOM 867 O O . LEU A 1 117 ? 6.958 -7.041 -2.458 1.00 92.56 117 LEU A O 1
ATOM 871 N N . TYR A 1 118 ? 7.791 -6.099 -4.319 1.00 92.75 118 TYR A N 1
ATOM 872 C CA . TYR A 1 118 ? 6.499 -5.779 -4.921 1.00 92.75 118 TYR A CA 1
ATOM 873 C C . TYR A 1 118 ? 6.605 -5.713 -6.447 1.00 92.75 118 TYR A C 1
ATOM 875 O O . TYR A 1 118 ? 7.672 -5.429 -6.988 1.00 92.75 118 TYR A O 1
ATOM 883 N N . GLY A 1 119 ? 5.500 -5.978 -7.150 1.00 91.38 119 GLY A N 1
ATOM 884 C CA . GLY A 1 119 ? 5.404 -5.765 -8.598 1.00 91.38 119 GLY A CA 1
ATOM 885 C C . GLY A 1 119 ? 6.427 -6.548 -9.429 1.00 91.38 119 GLY A C 1
ATOM 886 O O . GLY A 1 119 ? 7.016 -5.994 -10.349 1.00 91.38 119 GLY A O 1
ATOM 887 N N . GLY A 1 120 ? 6.703 -7.807 -9.072 1.00 92.31 120 GLY A N 1
ATOM 888 C CA . GLY A 1 120 ? 7.696 -8.644 -9.761 1.00 92.31 120 GLY A CA 1
ATOM 889 C C . GLY A 1 120 ? 9.160 -8.327 -9.431 1.00 92.31 120 GLY A C 1
ATOM 890 O O . GLY A 1 120 ? 10.061 -8.961 -9.983 1.00 92.31 120 GLY A O 1
ATOM 891 N N . GLY A 1 121 ? 9.419 -7.366 -8.539 1.00 94.25 121 GLY A N 1
ATOM 892 C CA . GLY A 1 121 ? 10.752 -6.825 -8.304 1.00 94.25 121 GLY A CA 1
ATOM 893 C C . GLY A 1 121 ? 10.970 -6.242 -6.913 1.00 94.25 121 GLY A C 1
ATOM 894 O O . GLY A 1 121 ? 10.275 -6.573 -5.950 1.00 94.25 121 GLY A O 1
ATOM 895 N N . VAL A 1 122 ? 11.968 -5.364 -6.825 1.00 95.00 122 VAL A N 1
ATOM 896 C CA . VAL A 1 122 ? 12.270 -4.582 -5.625 1.00 95.00 122 VAL A CA 1
ATOM 897 C C . VAL A 1 122 ? 12.022 -3.106 -5.896 1.00 95.00 122 VAL A C 1
ATOM 899 O O . VAL A 1 122 ? 12.567 -2.534 -6.841 1.00 95.00 122 VAL A O 1
ATOM 902 N N . VAL A 1 123 ? 11.221 -2.470 -5.047 1.00 95.25 123 VAL A N 1
ATOM 903 C CA . VAL A 1 123 ? 10.957 -1.030 -5.115 1.00 95.25 123 VAL A CA 1
ATOM 904 C C . VAL A 1 123 ? 12.238 -0.272 -4.757 1.00 95.25 123 VAL A C 1
ATOM 906 O O . VAL A 1 123 ? 12.760 -0.423 -3.652 1.00 95.25 123 VAL A O 1
ATOM 909 N N . PHE A 1 124 ? 12.755 0.565 -5.658 1.00 95.06 124 PHE A N 1
ATOM 910 C CA . PHE A 1 124 ? 13.969 1.363 -5.413 1.00 95.06 124 PHE A CA 1
ATOM 911 C C . PHE A 1 124 ? 13.717 2.871 -5.339 1.00 95.06 124 PHE A C 1
ATOM 913 O O . PHE A 1 124 ? 14.579 3.614 -4.871 1.00 95.06 124 PHE A O 1
ATOM 920 N N . TRP A 1 125 ? 12.536 3.325 -5.754 1.00 94.88 125 TRP A N 1
ATOM 921 C CA . TRP A 1 125 ? 12.100 4.712 -5.631 1.00 94.88 125 TRP A CA 1
ATOM 922 C C . TRP A 1 125 ? 10.592 4.760 -5.397 1.00 94.88 125 TRP A C 1
ATOM 924 O O . TRP A 1 125 ? 9.862 3.951 -5.965 1.00 94.88 125 TRP A O 1
ATOM 934 N N . VAL A 1 126 ? 10.130 5.708 -4.581 1.00 92.50 126 VAL A N 1
ATOM 935 C CA . VAL A 1 126 ? 8.706 5.997 -4.359 1.00 92.50 126 VAL A CA 1
ATOM 936 C C . VAL A 1 126 ? 8.485 7.503 -4.310 1.00 92.50 126 VAL A C 1
ATOM 938 O O . VAL A 1 126 ? 9.335 8.248 -3.815 1.00 92.50 126 VAL A O 1
ATOM 941 N N . ASP A 1 127 ? 7.340 7.955 -4.813 1.00 87.69 127 ASP A N 1
ATOM 942 C CA . ASP A 1 127 ? 6.933 9.350 -4.707 1.00 87.69 127 ASP A CA 1
ATOM 943 C C . ASP A 1 127 ? 6.517 9.715 -3.267 1.00 87.69 127 ASP A C 1
ATOM 945 O O . ASP A 1 127 ? 6.393 8.871 -2.379 1.00 87.69 127 ASP A O 1
ATOM 949 N N . GLN A 1 128 ? 6.269 11.004 -3.019 1.00 82.81 128 GLN A N 1
ATOM 950 C CA . GLN A 1 128 ? 5.857 11.494 -1.694 1.00 82.81 128 GLN A CA 1
ATOM 951 C C . GLN A 1 128 ? 4.505 10.936 -1.225 1.00 82.81 128 GLN A C 1
ATOM 953 O O . GLN A 1 128 ? 4.176 11.049 -0.045 1.00 82.81 128 GLN A O 1
ATOM 958 N N . THR A 1 129 ? 3.703 10.391 -2.142 1.00 80.81 129 THR A N 1
ATOM 959 C CA . THR A 1 129 ? 2.399 9.803 -1.831 1.00 80.81 129 THR A CA 1
ATOM 960 C C . THR A 1 129 ? 2.511 8.327 -1.454 1.00 80.81 129 THR A C 1
ATOM 962 O O . THR A 1 129 ? 1.578 7.797 -0.859 1.00 80.81 129 THR A O 1
ATOM 965 N N . GLY A 1 130 ? 3.632 7.675 -1.787 1.00 80.31 130 GLY A N 1
ATOM 966 C CA . GLY A 1 130 ? 3.848 6.243 -1.597 1.00 80.31 130 GLY A CA 1
ATOM 967 C C . GLY A 1 130 ? 3.043 5.359 -2.554 1.00 80.31 130 GLY A C 1
ATOM 968 O O . GLY A 1 130 ? 3.021 4.149 -2.362 1.00 80.31 130 GLY A O 1
ATOM 969 N N . ASN A 1 131 ? 2.372 5.928 -3.562 1.00 82.75 131 ASN A N 1
ATOM 970 C CA . ASN A 1 131 ? 1.498 5.173 -4.475 1.00 82.75 131 ASN A CA 1
ATOM 971 C C . ASN A 1 131 ? 2.117 4.940 -5.856 1.00 82.75 131 ASN A C 1
ATOM 973 O O . ASN A 1 131 ? 1.651 4.075 -6.593 1.00 82.75 131 ASN A O 1
ATOM 977 N N . HIS A 1 132 ? 3.152 5.701 -6.213 1.00 85.00 132 HIS A N 1
ATOM 978 C CA . HIS A 1 132 ? 3.906 5.501 -7.447 1.00 85.00 132 HIS A CA 1
ATOM 979 C C . HIS A 1 132 ? 5.372 5.303 -7.112 1.00 85.00 132 HIS A C 1
ATOM 981 O O . HIS A 1 132 ? 5.903 5.941 -6.201 1.00 85.00 132 HIS A O 1
ATOM 987 N N . GLY A 1 133 ? 6.026 4.429 -7.862 1.00 92.06 133 GLY A N 1
ATOM 988 C CA . GLY A 1 133 ? 7.406 4.066 -7.620 1.00 92.06 133 GLY A CA 1
ATOM 989 C C . GLY A 1 133 ? 8.068 3.471 -8.847 1.00 92.06 133 GLY A C 1
ATOM 990 O O . GLY A 1 133 ? 7.430 3.268 -9.877 1.00 92.06 133 GLY A O 1
ATOM 991 N N . LEU A 1 134 ? 9.356 3.191 -8.704 1.00 95.38 134 LEU A N 1
ATOM 992 C CA . LEU A 1 134 ? 10.145 2.462 -9.684 1.00 95.38 134 LEU A CA 1
ATOM 993 C C . LEU A 1 134 ? 10.610 1.149 -9.064 1.00 95.38 134 LEU A C 1
ATOM 995 O O . LEU A 1 134 ? 11.004 1.104 -7.892 1.00 95.38 134 LEU A O 1
ATOM 999 N N . ILE A 1 135 ? 10.554 0.091 -9.865 1.00 95.44 135 ILE A N 1
ATOM 1000 C CA . ILE A 1 135 ? 10.823 -1.283 -9.452 1.00 95.44 135 ILE A CA 1
ATOM 1001 C C . ILE A 1 135 ? 11.927 -1.834 -10.347 1.00 95.44 135 ILE A C 1
ATOM 1003 O O . ILE A 1 135 ? 11.876 -1.685 -11.566 1.00 95.44 135 ILE A O 1
ATOM 1007 N N . CYS A 1 136 ? 12.943 -2.455 -9.752 1.00 94.19 136 CYS A N 1
ATOM 1008 C CA . CYS A 1 136 ? 13.973 -3.172 -10.495 1.00 94.19 136 CYS A CA 1
ATOM 1009 C C . CYS A 1 136 ? 13.718 -4.681 -10.436 1.00 94.19 136 CYS A C 1
ATOM 1011 O O . CYS A 1 136 ? 13.169 -5.197 -9.461 1.00 94.19 136 CYS A O 1
ATOM 1013 N N . SER A 1 137 ? 14.116 -5.386 -11.496 1.00 93.44 137 SER A N 1
ATOM 1014 C CA . SER A 1 137 ? 14.040 -6.849 -11.559 1.00 93.44 137 SER A CA 1
ATOM 1015 C C . SER A 1 137 ? 14.843 -7.481 -10.419 1.00 93.44 137 SER A C 1
ATOM 1017 O O . SER A 1 137 ? 15.899 -6.976 -10.037 1.00 93.44 137 SER A O 1
ATOM 1019 N N . MET A 1 138 ? 14.366 -8.618 -9.903 1.00 91.25 138 MET A N 1
ATOM 1020 C CA . MET A 1 138 ? 15.059 -9.379 -8.849 1.00 91.25 138 MET A CA 1
ATOM 1021 C C . MET A 1 138 ? 16.279 -10.164 -9.354 1.00 91.25 138 MET A C 1
ATOM 1023 O O . MET A 1 138 ? 16.965 -10.826 -8.574 1.00 91.25 138 MET A O 1
ATOM 1027 N N . ILE A 1 139 ? 16.519 -10.134 -10.664 1.00 88.12 139 ILE A N 1
ATOM 1028 C CA . ILE A 1 139 ? 17.655 -10.771 -11.321 1.00 88.12 139 ILE A CA 1
ATOM 1029 C C . ILE A 1 139 ? 18.303 -9.809 -12.310 1.00 88.12 139 ILE A C 1
ATOM 1031 O O . ILE A 1 139 ? 17.629 -8.959 -12.905 1.00 88.12 139 ILE A O 1
ATOM 1035 N N . ASP A 1 140 ? 19.600 -10.002 -12.528 1.00 85.31 140 ASP A N 1
ATOM 1036 C CA . ASP A 1 140 ? 20.284 -9.429 -13.677 1.00 85.31 140 ASP A CA 1
ATOM 1037 C C . ASP A 1 140 ? 19.907 -10.218 -14.941 1.00 85.31 140 ASP A C 1
ATOM 1039 O O . ASP A 1 140 ? 20.195 -11.410 -15.073 1.00 85.31 140 ASP A O 1
ATOM 1043 N N . ASN A 1 141 ? 19.242 -9.539 -15.875 1.00 80.44 141 ASN A N 1
ATOM 1044 C CA . ASN A 1 141 ? 18.802 -10.127 -17.135 1.00 80.44 141 ASN A CA 1
ATOM 1045 C C . ASN A 1 141 ? 19.946 -10.259 -18.157 1.00 80.44 141 ASN A C 1
ATOM 1047 O O . ASN A 1 141 ? 19.803 -10.994 -19.137 1.00 80.44 141 ASN A O 1
ATOM 1051 N N . SER A 1 142 ? 21.061 -9.537 -17.981 1.00 80.44 142 SER A N 1
ATOM 1052 C CA . SER A 1 142 ? 22.225 -9.601 -18.870 1.00 80.44 142 SER A CA 1
ATOM 1053 C C . SER A 1 142 ? 23.437 -8.843 -18.304 1.00 80.44 142 SER A C 1
ATOM 1055 O O . SER A 1 142 ? 23.387 -7.625 -18.146 1.00 80.44 142 SER A O 1
ATOM 1057 N N . THR A 1 143 ? 24.603 -9.489 -18.301 1.00 67.81 143 THR A N 1
ATOM 1058 C CA . THR A 1 143 ? 25.882 -8.892 -17.869 1.00 67.81 143 THR A CA 1
ATOM 1059 C C . THR A 1 143 ? 26.707 -8.219 -18.981 1.00 67.81 143 THR A C 1
ATOM 1061 O O . THR A 1 143 ? 27.855 -7.840 -18.752 1.00 67.81 143 THR A O 1
ATOM 1064 N N . GLY A 1 144 ? 26.191 -8.077 -20.213 1.00 80.19 144 GLY A N 1
ATOM 1065 C CA . GLY A 1 144 ? 27.043 -7.626 -21.329 1.00 80.19 144 GLY A CA 1
ATOM 1066 C C . GLY A 1 144 ? 26.357 -7.071 -22.573 1.00 80.19 144 GLY A C 1
ATOM 1067 O O . GLY A 1 144 ? 27.008 -6.926 -23.610 1.00 80.19 144 GLY A O 1
ATOM 1068 N N . LEU A 1 145 ? 25.060 -6.775 -22.514 1.00 89.81 145 LEU A N 1
ATOM 1069 C CA . LEU A 1 145 ? 24.359 -6.165 -23.637 1.00 89.81 145 LEU A CA 1
ATOM 1070 C C . LEU A 1 145 ? 24.581 -4.650 -23.681 1.00 89.81 145 LEU A C 1
ATOM 1072 O O . LEU A 1 145 ? 24.453 -3.937 -22.691 1.00 89.81 145 LEU A O 1
ATOM 1076 N N . ILE A 1 146 ? 24.868 -4.151 -24.879 1.00 90.94 146 ILE A N 1
ATOM 1077 C CA . ILE A 1 146 ? 24.868 -2.717 -25.181 1.00 90.94 146 ILE A CA 1
ATOM 1078 C C . ILE A 1 146 ? 23.430 -2.192 -25.310 1.00 90.94 146 ILE A C 1
ATOM 1080 O O . ILE A 1 146 ? 22.502 -2.953 -25.583 1.00 90.94 146 ILE A O 1
ATOM 1084 N N . TRP A 1 147 ? 23.239 -0.881 -25.139 1.00 90.31 147 TRP A N 1
ATOM 1085 C CA . TRP A 1 147 ? 21.914 -0.241 -25.090 1.00 90.31 147 TRP A CA 1
ATOM 1086 C C . TRP A 1 147 ? 21.055 -0.432 -26.359 1.00 90.31 147 TRP A C 1
ATOM 1088 O O . TRP A 1 147 ? 19.831 -0.429 -26.265 1.00 90.31 147 TRP A O 1
ATOM 1098 N N . THR A 1 148 ? 21.677 -0.638 -27.526 1.00 94.31 148 THR A N 1
ATOM 1099 C CA . THR A 1 148 ? 21.034 -0.886 -28.835 1.00 94.31 148 THR A CA 1
ATOM 1100 C C . THR A 1 148 ? 21.809 -1.929 -29.643 1.00 94.31 148 THR A C 1
ATOM 1102 O O . THR A 1 148 ? 22.842 -2.415 -29.200 1.00 94.31 148 THR A O 1
ATOM 1105 N N . THR A 1 149 ? 21.357 -2.282 -30.845 1.00 93.38 149 THR A N 1
ATOM 1106 C CA . THR A 1 149 ? 22.110 -3.171 -31.739 1.00 93.38 149 THR A CA 1
ATOM 1107 C C . THR A 1 149 ? 23.385 -2.508 -32.267 1.00 93.38 149 THR A C 1
ATOM 1109 O O . THR A 1 149 ? 23.494 -1.285 -32.376 1.00 93.38 149 THR A O 1
ATOM 1112 N N . ALA A 1 150 ? 24.366 -3.320 -32.670 1.00 92.06 150 ALA A N 1
ATOM 1113 C CA . ALA A 1 150 ? 25.666 -2.819 -33.113 1.00 92.06 150 ALA A CA 1
ATOM 1114 C C . ALA A 1 150 ? 25.588 -1.778 -34.251 1.00 92.06 150 ALA A C 1
ATOM 1116 O O . ALA A 1 150 ? 26.438 -0.891 -34.316 1.00 92.06 150 ALA A O 1
ATOM 1117 N N . ALA A 1 151 ? 24.558 -1.862 -35.102 1.00 92.31 151 ALA A N 1
ATOM 1118 C CA . ALA A 1 151 ? 24.333 -0.966 -36.234 1.00 92.31 151 ALA A CA 1
ATOM 1119 C C . ALA A 1 151 ? 23.972 0.476 -35.832 1.00 92.31 151 ALA A C 1
ATOM 1121 O O . ALA A 1 151 ? 24.248 1.395 -36.602 1.00 92.31 151 ALA A O 1
ATOM 1122 N N . TYR A 1 152 ? 23.385 0.684 -34.647 1.00 92.69 152 TYR A N 1
ATOM 1123 C CA . TYR A 1 152 ? 22.814 1.977 -34.250 1.00 92.69 152 TYR A CA 1
ATOM 1124 C C . TYR A 1 152 ? 23.559 2.684 -33.107 1.00 92.69 152 TYR A C 1
ATOM 1126 O O . TYR A 1 152 ? 23.162 3.766 -32.683 1.00 92.69 152 TYR A O 1
ATOM 1134 N N . GLN A 1 153 ? 24.688 2.139 -32.642 1.00 89.56 153 GLN A N 1
ATOM 1135 C CA . GLN A 1 153 ? 25.452 2.697 -31.512 1.00 89.56 153 GLN A CA 1
ATOM 1136 C C . GLN A 1 153 ? 25.951 4.135 -31.724 1.00 89.56 153 GLN A C 1
ATOM 1138 O O . GLN A 1 153 ? 26.157 4.866 -30.759 1.00 89.56 153 GLN A O 1
ATOM 1143 N N . SER A 1 154 ? 26.182 4.537 -32.975 1.00 89.06 154 SER A N 1
ATOM 1144 C CA . SER A 1 154 ? 26.673 5.878 -33.334 1.00 89.06 154 SER A CA 1
ATOM 1145 C C . SER A 1 154 ? 25.667 6.678 -34.160 1.00 89.06 154 SER A C 1
ATOM 1147 O O . SER A 1 154 ? 26.015 7.709 -34.731 1.00 89.06 154 SER A O 1
ATOM 1149 N N . THR A 1 155 ? 24.423 6.208 -34.245 1.00 89.12 155 THR A N 1
ATOM 1150 C CA . THR A 1 155 ? 23.345 6.903 -34.948 1.00 89.12 155 THR A CA 1
ATOM 1151 C C . THR A 1 155 ? 22.395 7.531 -33.947 1.00 89.12 155 THR A C 1
ATOM 1153 O O . THR A 1 155 ? 22.019 6.902 -32.963 1.00 89.12 155 THR A O 1
ATOM 1156 N N . THR A 1 156 ? 21.956 8.756 -34.211 1.00 89.62 156 THR A N 1
ATOM 1157 C CA . THR A 1 156 ? 20.912 9.391 -33.406 1.00 89.62 156 THR A CA 1
ATOM 1158 C C . THR A 1 156 ? 19.594 8.626 -33.550 1.00 89.62 156 THR A C 1
ATOM 1160 O O . THR A 1 156 ? 19.180 8.311 -34.667 1.00 89.62 156 THR A O 1
ATOM 1163 N N . VAL A 1 157 ? 18.924 8.355 -32.428 1.00 91.19 157 VAL A N 1
ATOM 1164 C CA . VAL A 1 157 ? 17.565 7.795 -32.412 1.00 91.19 157 VAL A CA 1
ATOM 1165 C C . VAL A 1 157 ? 16.590 8.864 -32.933 1.00 91.19 157 VAL A C 1
ATOM 1167 O O . VAL A 1 157 ? 16.571 9.970 -32.383 1.00 91.19 157 VAL A O 1
ATOM 1170 N N . PRO A 1 158 ? 15.787 8.601 -33.980 1.00 83.00 158 PRO A N 1
ATOM 1171 C CA . PRO A 1 158 ? 14.789 9.551 -34.471 1.00 83.00 158 PRO A CA 1
ATOM 1172 C C . PRO A 1 158 ? 13.799 9.947 -33.367 1.00 83.00 158 PRO A C 1
ATOM 1174 O O . PRO A 1 158 ? 13.265 9.084 -32.683 1.00 83.00 158 PRO A O 1
ATOM 1177 N N . GLY A 1 159 ? 13.568 11.250 -33.169 1.00 74.94 159 GLY A N 1
ATOM 1178 C CA . GLY A 1 159 ? 12.746 11.760 -32.056 1.00 74.94 159 GLY A CA 1
ATOM 1179 C C . GLY A 1 159 ? 13.461 11.809 -30.696 1.00 74.94 159 GLY A C 1
ATOM 1180 O O . GLY A 1 159 ? 13.001 12.511 -29.803 1.00 74.94 159 GLY A O 1
ATOM 1181 N N . GLY A 1 160 ? 14.631 11.173 -30.584 1.00 80.88 160 GLY A N 1
ATOM 1182 C CA . GLY A 1 160 ? 15.476 11.151 -29.395 1.00 80.88 160 GLY A CA 1
ATOM 1183 C C . GLY A 1 160 ? 15.033 10.123 -28.350 1.00 80.88 160 GLY A C 1
ATOM 1184 O O . GLY A 1 160 ? 13.854 9.951 -28.081 1.00 80.88 160 GLY A O 1
ATOM 1185 N N . ALA A 1 161 ? 16.014 9.481 -27.720 1.00 88.81 161 ALA A N 1
ATOM 1186 C CA . ALA A 1 161 ? 15.869 8.736 -26.469 1.00 88.81 161 ALA A CA 1
ATOM 1187 C C . ALA A 1 161 ? 16.627 9.508 -25.375 1.00 88.81 161 ALA A C 1
ATOM 1189 O O . ALA A 1 161 ? 17.642 9.053 -24.853 1.00 88.81 161 ALA A O 1
ATOM 1190 N N . LEU A 1 162 ? 16.223 10.767 -25.174 1.00 90.62 162 LEU A N 1
ATOM 1191 C CA . LEU A 1 162 ? 16.982 11.773 -24.421 1.00 90.62 162 LEU A CA 1
ATOM 1192 C C . LEU A 1 162 ? 16.349 12.125 -23.071 1.00 90.62 162 LEU A C 1
ATOM 1194 O O . LEU A 1 162 ? 16.829 13.044 -22.411 1.00 90.62 162 LEU A O 1
ATOM 1198 N N . SER A 1 163 ? 15.263 11.456 -22.675 1.00 94.12 163 SER A N 1
ATOM 1199 C CA . SER A 1 163 ? 14.646 11.739 -21.382 1.00 94.12 163 SER A CA 1
ATOM 1200 C C . SER A 1 163 ? 15.569 11.286 -20.259 1.00 94.12 163 SER A C 1
ATOM 1202 O O . SER A 1 163 ? 16.037 10.148 -20.251 1.00 94.12 163 SER A O 1
ATOM 1204 N N . ASP A 1 164 ? 15.809 12.160 -19.289 1.00 93.94 164 ASP A N 1
ATOM 1205 C CA . ASP A 1 164 ? 16.596 11.818 -18.107 1.00 93.94 164 ASP A CA 1
ATOM 1206 C C . ASP A 1 164 ? 15.777 11.086 -17.037 1.00 93.94 164 ASP A C 1
ATOM 1208 O O . ASP A 1 164 ? 16.367 10.597 -16.082 1.00 93.94 164 ASP A O 1
ATOM 1212 N N . TRP A 1 165 ? 14.452 11.005 -17.183 1.00 93.19 165 TRP A N 1
ATOM 1213 C CA . TRP A 1 165 ? 13.537 10.475 -16.162 1.00 93.19 165 TRP A CA 1
ATOM 1214 C C . TRP A 1 165 ? 12.430 9.567 -16.719 1.00 93.19 165 TRP A C 1
ATOM 1216 O O . TRP A 1 165 ? 11.544 9.171 -15.975 1.00 93.19 165 TRP A O 1
ATOM 1226 N N . ASP A 1 166 ? 12.430 9.282 -18.025 1.00 94.81 166 ASP A N 1
ATOM 1227 C CA . ASP A 1 166 ? 11.415 8.443 -18.682 1.00 94.81 166 ASP A CA 1
ATOM 1228 C C . ASP A 1 166 ? 12.105 7.367 -19.530 1.00 94.81 166 ASP A C 1
ATOM 1230 O O . ASP A 1 166 ? 12.280 7.496 -20.748 1.00 94.81 166 ASP A O 1
ATOM 1234 N N . GLY A 1 167 ? 12.583 6.321 -18.854 1.00 96.44 167 GLY A N 1
ATOM 1235 C CA . GLY A 1 167 ? 13.240 5.183 -19.489 1.00 96.44 167 GLY A CA 1
ATOM 1236 C C . GLY A 1 167 ? 12.309 4.403 -20.413 1.00 96.44 167 GLY A C 1
ATOM 1237 O O . GLY A 1 167 ? 12.771 3.876 -21.425 1.00 96.44 167 GLY A O 1
ATOM 1238 N N . GLN A 1 168 ? 11.001 4.387 -20.140 1.00 96.06 168 GLN A N 1
ATOM 1239 C CA . GLN A 1 168 ? 10.009 3.725 -20.989 1.00 96.06 168 GLN A CA 1
ATOM 1240 C C . GLN A 1 168 ? 9.926 4.393 -22.365 1.00 96.06 168 GLN A C 1
ATOM 1242 O O . GLN A 1 168 ? 10.006 3.714 -23.396 1.00 96.06 168 GLN A O 1
ATOM 1247 N N . ALA A 1 169 ? 9.813 5.724 -22.411 1.00 95.88 169 ALA A N 1
ATOM 1248 C CA . ALA A 1 169 ? 9.797 6.468 -23.669 1.00 95.88 169 ALA A CA 1
ATOM 1249 C C . ALA A 1 169 ? 11.112 6.291 -24.443 1.00 95.88 169 ALA A C 1
ATOM 1251 O O . ALA A 1 169 ? 11.098 6.058 -25.655 1.00 95.88 169 ALA A O 1
ATOM 1252 N N . ASN A 1 170 ? 12.248 6.328 -23.738 1.00 96.06 170 ASN A N 1
ATOM 1253 C CA . ASN A 1 170 ? 13.557 6.081 -24.337 1.00 96.06 170 ASN A CA 1
ATOM 1254 C C . ASN A 1 170 ? 13.651 4.669 -24.932 1.00 96.06 170 ASN A C 1
ATOM 1256 O O . ASN A 1 170 ? 14.031 4.518 -26.092 1.00 96.06 170 ASN A O 1
ATOM 1260 N N . THR A 1 171 ? 13.268 3.645 -24.167 1.00 96.50 171 THR A N 1
ATOM 1261 C CA . THR A 1 171 ? 13.268 2.237 -24.590 1.00 96.50 171 THR A CA 1
ATOM 1262 C C . THR A 1 171 ? 12.414 2.056 -25.838 1.00 96.50 171 THR A C 1
ATOM 1264 O O . THR A 1 171 ? 12.897 1.528 -26.838 1.00 96.50 171 THR A O 1
ATOM 1267 N N . THR A 1 172 ? 11.199 2.608 -25.833 1.00 95.81 172 THR A N 1
ATOM 1268 C CA . THR A 1 172 ? 10.276 2.570 -26.975 1.00 95.81 172 THR A CA 1
ATOM 1269 C C . THR A 1 172 ? 10.910 3.177 -28.233 1.00 95.81 172 THR A C 1
ATOM 1271 O O . THR A 1 172 ? 10.836 2.593 -29.315 1.00 95.81 172 THR A O 1
ATOM 1274 N N . ALA A 1 173 ? 11.583 4.328 -28.112 1.00 96.12 173 ALA A N 1
ATOM 1275 C CA . ALA A 1 173 ? 12.246 4.981 -29.241 1.00 96.12 173 ALA A CA 1
ATOM 1276 C C . ALA A 1 173 ? 13.438 4.166 -29.776 1.00 96.12 173 ALA A C 1
ATOM 1278 O O . ALA A 1 173 ? 13.620 4.047 -30.991 1.00 96.12 173 ALA A O 1
ATOM 1279 N N . ILE A 1 174 ? 14.233 3.569 -28.882 1.00 96.25 174 ILE A N 1
ATOM 1280 C CA . ILE A 1 174 ? 15.369 2.713 -29.250 1.00 96.25 174 ILE A CA 1
ATOM 1281 C C . ILE A 1 174 ? 14.872 1.463 -29.979 1.00 96.25 174 ILE A C 1
ATOM 1283 O O . ILE A 1 174 ? 15.383 1.141 -31.051 1.00 96.25 174 ILE A O 1
ATOM 1287 N N . VAL A 1 175 ? 13.851 0.791 -29.443 1.00 96.25 175 VAL A N 1
ATOM 1288 C CA . VAL A 1 175 ? 13.252 -0.414 -30.037 1.00 96.25 175 VAL A CA 1
ATOM 1289 C C . VAL A 1 175 ? 12.602 -0.102 -31.385 1.00 96.25 175 VAL A C 1
ATOM 1291 O O . VAL A 1 175 ? 12.741 -0.884 -32.324 1.00 96.25 175 VAL A O 1
ATOM 1294 N N . ALA A 1 176 ? 11.974 1.066 -31.545 1.00 95.62 176 ALA A N 1
ATOM 1295 C CA . ALA A 1 176 ? 11.425 1.496 -32.831 1.00 95.62 176 ALA A CA 1
ATOM 1296 C C . ALA A 1 176 ? 12.503 1.653 -33.922 1.00 95.62 176 ALA A C 1
ATOM 1298 O O . ALA A 1 176 ? 12.232 1.386 -35.093 1.00 95.62 176 ALA A O 1
ATOM 1299 N N . GLN A 1 177 ? 13.724 2.062 -33.556 1.00 95.25 177 GLN A N 1
ATOM 1300 C CA . GLN A 1 177 ? 14.854 2.143 -34.488 1.00 95.25 177 GLN A CA 1
ATOM 1301 C C . GLN A 1 177 ? 15.525 0.781 -34.711 1.00 95.25 177 GLN A C 1
ATOM 1303 O O . GLN A 1 177 ? 15.840 0.430 -35.847 1.00 95.25 177 GLN A O 1
ATOM 1308 N N . ALA A 1 178 ? 15.784 0.042 -33.633 1.00 94.69 178 ALA A N 1
ATOM 1309 C CA . ALA A 1 178 ? 16.604 -1.165 -33.644 1.00 94.69 178 ALA A CA 1
ATOM 1310 C C . ALA A 1 178 ? 15.828 -2.450 -33.982 1.00 94.69 178 ALA A C 1
ATOM 1312 O O . ALA A 1 178 ? 16.449 -3.446 -34.355 1.00 94.69 178 ALA A O 1
ATOM 1313 N N . GLY A 1 179 ? 14.496 -2.412 -33.881 1.00 94.69 179 GLY A N 1
ATOM 1314 C CA . GLY A 1 179 ? 13.594 -3.557 -33.988 1.00 94.69 179 GLY A CA 1
ATOM 1315 C C . GLY A 1 179 ? 13.567 -4.398 -32.709 1.00 94.69 179 GLY A C 1
ATOM 1316 O O . GLY A 1 179 ? 14.599 -4.582 -32.070 1.00 94.69 179 GLY A O 1
ATOM 1317 N N . ALA A 1 180 ? 12.405 -4.935 -32.327 1.00 92.81 180 ALA A N 1
ATOM 1318 C CA . ALA A 1 180 ? 12.274 -5.788 -31.140 1.00 92.81 180 ALA A CA 1
ATOM 1319 C C . ALA A 1 180 ? 13.250 -6.981 -31.170 1.00 92.81 180 ALA A C 1
ATOM 1321 O O . ALA A 1 180 ? 13.451 -7.604 -32.216 1.00 92.81 180 ALA A O 1
ATOM 1322 N N . GLY A 1 181 ? 13.853 -7.317 -30.027 1.00 91.38 181 GLY A N 1
ATOM 1323 C CA . GLY A 1 181 ? 14.785 -8.441 -29.934 1.00 91.38 181 GLY A CA 1
ATOM 1324 C C . GLY A 1 181 ? 15.551 -8.501 -28.617 1.00 91.38 181 GLY A C 1
ATOM 1325 O O . GLY A 1 181 ? 15.625 -7.526 -27.890 1.00 91.38 181 GLY A O 1
ATOM 1326 N N . THR A 1 182 ? 16.164 -9.647 -28.327 1.00 93.75 182 THR A N 1
ATOM 1327 C CA . THR A 1 182 ? 16.818 -9.939 -27.035 1.00 93.75 182 THR A CA 1
ATOM 1328 C C . THR A 1 182 ? 18.344 -9.806 -27.058 1.00 93.75 182 THR A C 1
ATOM 1330 O O . THR A 1 182 ? 19.019 -10.166 -26.099 1.00 93.75 182 THR A O 1
ATOM 1333 N N . THR A 1 183 ? 18.921 -9.310 -28.156 1.00 92.75 183 THR A N 1
ATOM 1334 C CA . THR A 1 183 ? 20.382 -9.228 -28.361 1.00 92.75 183 THR A CA 1
ATOM 1335 C C . THR A 1 183 ? 20.978 -7.867 -27.993 1.00 92.75 183 THR A C 1
ATOM 1337 O O . THR A 1 183 ? 22.115 -7.577 -28.359 1.00 92.75 183 THR A O 1
ATOM 1340 N N . TYR A 1 184 ? 20.199 -6.998 -27.352 1.00 94.88 184 TYR A N 1
ATOM 1341 C CA . TYR A 1 184 ? 20.596 -5.672 -26.879 1.00 94.88 184 TYR A CA 1
ATOM 1342 C C . TYR A 1 184 ? 19.695 -5.259 -25.706 1.00 94.88 184 TYR A C 1
ATOM 1344 O O . TYR A 1 184 ? 18.5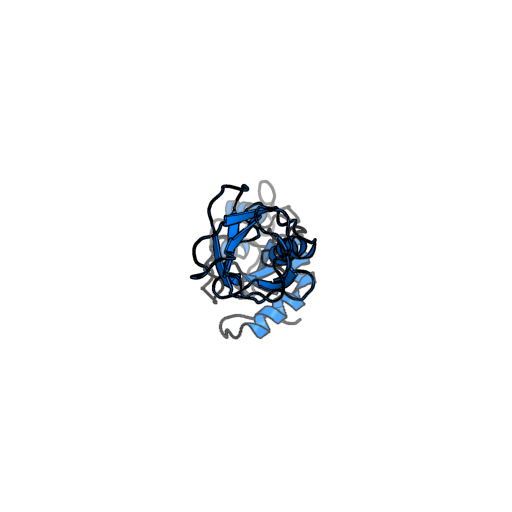96 -5.791 -25.564 1.00 94.88 184 TYR A O 1
ATOM 1352 N N . ALA A 1 185 ? 20.151 -4.337 -24.859 1.00 94.50 185 ALA A N 1
ATOM 1353 C CA . ALA A 1 185 ? 19.553 -4.115 -23.544 1.00 94.50 185 ALA A CA 1
ATOM 1354 C C . ALA A 1 185 ? 18.116 -3.567 -23.615 1.00 94.50 185 ALA A C 1
ATOM 1356 O O . ALA A 1 185 ? 17.229 -4.132 -22.985 1.00 94.50 185 ALA A O 1
ATOM 1357 N N . ALA A 1 186 ? 17.861 -2.529 -24.424 1.00 95.50 186 ALA A N 1
ATOM 1358 C CA . ALA A 1 186 ? 16.520 -1.947 -24.544 1.00 95.50 186 ALA A CA 1
ATOM 1359 C C . ALA A 1 186 ? 15.483 -2.958 -25.054 1.00 95.50 186 ALA A C 1
ATOM 1361 O O . ALA A 1 186 ? 14.407 -3.074 -24.481 1.00 95.50 186 ALA A O 1
ATOM 1362 N N . GLY A 1 187 ? 15.827 -3.732 -26.085 1.00 95.94 187 GLY A N 1
ATOM 1363 C CA . GLY A 1 187 ? 14.930 -4.743 -26.633 1.00 95.94 187 GLY A CA 1
ATOM 1364 C C . GLY A 1 187 ? 14.734 -5.927 -25.694 1.00 95.94 187 GLY A C 1
ATOM 1365 O O . GLY A 1 187 ? 13.627 -6.448 -25.620 1.00 95.94 187 GLY A O 1
ATOM 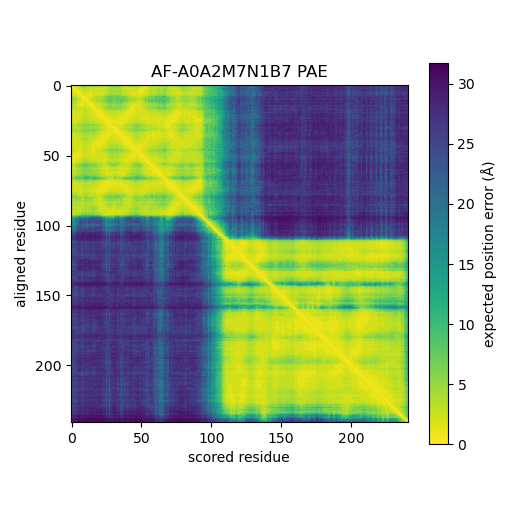1366 N N . LEU A 1 188 ? 15.775 -6.333 -24.952 1.00 95.75 188 LEU A N 1
ATOM 1367 C CA . LEU A 1 188 ? 15.650 -7.381 -23.943 1.00 95.75 188 LEU A CA 1
ATOM 1368 C C . LEU A 1 188 ? 14.665 -6.961 -22.853 1.00 95.75 188 LEU A C 1
ATOM 1370 O O . LEU A 1 188 ? 13.782 -7.747 -22.540 1.00 95.75 188 LEU A O 1
ATOM 1374 N N . CYS A 1 189 ? 14.804 -5.748 -22.309 1.00 95.44 189 CYS A N 1
ATOM 1375 C CA . CYS A 1 189 ? 13.884 -5.224 -21.303 1.00 95.44 189 CYS A CA 1
ATOM 1376 C C . CYS A 1 189 ? 12.446 -5.141 -21.835 1.00 95.44 189 CYS A C 1
ATOM 1378 O O . CYS A 1 189 ? 11.549 -5.639 -21.171 1.00 95.44 189 CYS A O 1
ATOM 1380 N N . ASP A 1 190 ? 12.248 -4.606 -23.045 1.00 96.31 190 ASP A N 1
ATOM 1381 C CA . ASP A 1 190 ? 10.924 -4.410 -23.664 1.00 96.31 190 ASP A CA 1
ATOM 1382 C C . ASP A 1 190 ? 10.126 -5.714 -23.848 1.00 96.31 190 ASP A C 1
ATOM 1384 O O . ASP A 1 190 ? 8.903 -5.723 -23.742 1.00 96.31 190 ASP A O 1
ATOM 1388 N N . VAL A 1 191 ? 10.808 -6.837 -24.098 1.00 95.31 191 VAL A N 1
ATOM 1389 C CA . VAL A 1 191 ? 10.163 -8.156 -24.255 1.00 95.31 191 VAL A CA 1
ATOM 1390 C C . VAL A 1 191 ? 10.267 -9.036 -23.008 1.00 95.31 191 VAL A C 1
ATOM 1392 O O . VAL A 1 191 ? 9.825 -10.189 -23.027 1.00 95.31 191 VAL A O 1
ATOM 1395 N N . TYR A 1 192 ? 10.895 -8.542 -21.940 1.00 94.56 192 TYR A N 1
ATOM 1396 C CA . TYR A 1 192 ? 11.136 -9.324 -20.737 1.00 94.56 192 TYR A CA 1
ATOM 1397 C C . TYR A 1 192 ? 9.830 -9.563 -19.976 1.00 94.56 192 TYR A C 1
ATOM 1399 O O . TYR A 1 192 ? 8.996 -8.678 -19.813 1.00 94.56 192 TYR A O 1
ATOM 1407 N N . THR A 1 193 ? 9.656 -10.787 -19.486 1.00 95.75 193 THR A N 1
ATOM 1408 C CA . THR A 1 193 ? 8.609 -11.149 -18.529 1.00 95.75 193 THR A CA 1
ATOM 1409 C C . THR A 1 193 ? 9.279 -11.887 -17.386 1.00 95.75 193 THR A C 1
ATOM 1411 O O . THR A 1 193 ? 9.945 -12.899 -17.621 1.00 95.75 193 THR A O 1
ATOM 1414 N N . ASN A 1 194 ? 9.141 -11.380 -16.163 1.00 93.12 194 ASN A N 1
ATOM 1415 C CA . ASN A 1 194 ? 9.794 -11.995 -15.013 1.00 93.12 194 ASN A CA 1
ATOM 1416 C C . ASN A 1 194 ? 9.116 -13.315 -14.625 1.00 93.12 194 ASN A C 1
ATOM 1418 O O . ASN A 1 194 ? 7.927 -13.533 -14.858 1.00 93.12 194 ASN A O 1
ATOM 1422 N N . VAL A 1 195 ? 9.881 -14.199 -13.988 1.00 91.62 195 VAL A N 1
ATOM 1423 C CA . VAL A 1 195 ? 9.318 -15.357 -13.284 1.00 91.62 195 VAL A CA 1
ATOM 1424 C C . VAL A 1 195 ? 8.666 -14.876 -11.987 1.00 91.62 195 VAL A C 1
ATOM 1426 O O . VAL A 1 195 ? 9.103 -13.887 -11.400 1.00 91.62 195 VAL A O 1
ATOM 1429 N N . ASP A 1 196 ? 7.630 -15.576 -11.524 1.00 90.69 196 ASP A N 1
ATOM 1430 C CA . ASP A 1 196 ? 7.048 -15.291 -10.215 1.00 90.69 196 ASP A CA 1
ATOM 1431 C C . ASP A 1 196 ? 8.006 -15.717 -9.093 1.00 90.69 196 ASP A C 1
ATOM 1433 O O . ASP A 1 196 ? 8.213 -16.909 -8.848 1.00 90.69 196 ASP A O 1
ATOM 1437 N N . TYR A 1 197 ? 8.580 -14.732 -8.407 1.00 87.31 197 TYR A N 1
ATOM 1438 C CA . TYR A 1 197 ? 9.435 -14.927 -7.235 1.00 87.31 197 TYR A CA 1
ATOM 1439 C C . TYR A 1 197 ? 8.672 -14.764 -5.909 1.00 87.31 197 TYR A C 1
ATOM 1441 O O . TYR A 1 197 ? 9.293 -14.632 -4.857 1.00 87.31 197 TYR A O 1
ATOM 1449 N N . GLY A 1 198 ? 7.334 -14.780 -5.946 1.00 86.19 198 GLY A N 1
ATOM 1450 C CA . GLY A 1 198 ? 6.463 -14.444 -4.816 1.00 86.19 198 GLY A CA 1
ATOM 1451 C C . GLY A 1 198 ? 5.976 -12.992 -4.836 1.00 86.19 198 GLY A C 1
ATOM 1452 O O . GLY A 1 198 ? 5.326 -12.550 -3.892 1.00 86.19 198 GLY A O 1
ATOM 1453 N N . THR A 1 199 ? 6.281 -12.260 -5.909 1.00 88.56 199 THR A N 1
ATOM 1454 C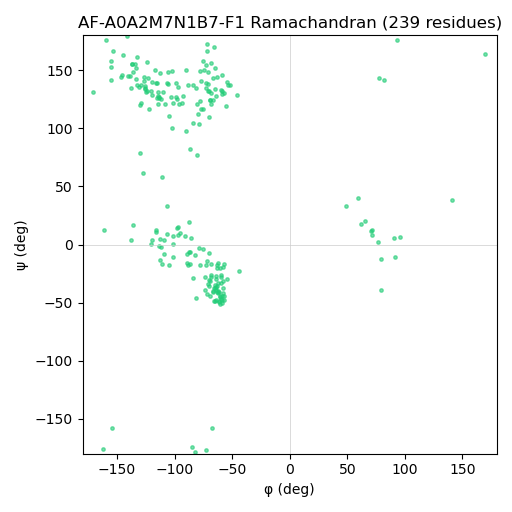 CA . THR A 1 199 ? 5.926 -10.851 -6.129 1.00 88.56 199 THR A CA 1
ATOM 1455 C C . THR A 1 199 ? 5.057 -10.647 -7.374 1.00 88.56 199 THR A C 1
ATOM 1457 O O . THR A 1 199 ? 4.728 -9.504 -7.687 1.00 88.56 199 THR A O 1
ATOM 1460 N N . GLY A 1 200 ? 4.651 -11.726 -8.059 1.00 91.19 200 GLY A N 1
ATOM 1461 C CA . GLY A 1 200 ? 3.815 -11.701 -9.262 1.00 91.19 200 GLY A CA 1
ATOM 1462 C C . GLY A 1 200 ? 4.603 -11.687 -10.579 1.00 91.19 200 GLY A C 1
ATOM 1463 O O . GLY A 1 200 ? 5.831 -11.633 -10.596 1.00 91.19 200 GLY A O 1
ATOM 1464 N N . VAL A 1 201 ? 3.876 -11.749 -11.701 1.00 94.62 201 VAL A N 1
ATOM 1465 C CA . VAL A 1 201 ? 4.422 -11.811 -13.071 1.00 94.62 201 VAL A CA 1
ATOM 1466 C C . VAL A 1 201 ? 4.038 -10.554 -13.844 1.00 94.62 201 VAL A C 1
ATOM 1468 O O . VAL A 1 201 ? 2.853 -10.242 -13.960 1.00 94.62 201 VAL A O 1
ATOM 1471 N N . TYR A 1 202 ? 5.041 -9.881 -14.400 1.00 95.56 202 TYR A N 1
ATOM 1472 C CA . TYR A 1 202 ? 4.940 -8.590 -15.072 1.00 95.56 202 TYR A CA 1
ATOM 1473 C C . TYR A 1 202 ? 5.754 -8.600 -16.367 1.00 95.56 202 TYR A C 1
ATOM 1475 O O . TYR A 1 202 ? 6.762 -9.303 -16.484 1.00 95.56 202 TYR A O 1
ATOM 1483 N N . SER A 1 203 ? 5.293 -7.838 -17.356 1.00 95.56 203 SER A N 1
ATOM 1484 C CA . SER A 1 203 ? 5.835 -7.824 -18.723 1.00 95.56 203 SER A CA 1
ATOM 1485 C C . SER A 1 203 ? 5.983 -6.410 -19.294 1.00 95.56 203 SER A C 1
ATOM 1487 O O . SER A 1 203 ? 6.043 -6.235 -20.505 1.00 95.56 203 SER A O 1
ATOM 1489 N N . ASP A 1 204 ? 5.948 -5.400 -18.435 1.00 94.81 204 ASP A N 1
ATOM 1490 C CA . ASP A 1 204 ? 6.012 -3.968 -18.734 1.00 94.81 204 ASP A CA 1
ATOM 1491 C C . ASP A 1 204 ? 7.375 -3.371 -18.339 1.00 94.81 204 ASP A C 1
ATOM 1493 O O . ASP A 1 204 ? 7.486 -2.221 -17.922 1.00 94.81 204 ASP A O 1
ATOM 1497 N N . TRP A 1 205 ? 8.430 -4.179 -18.463 1.00 96.06 205 TRP A N 1
ATOM 1498 C CA . TRP A 1 205 ? 9.796 -3.799 -18.124 1.00 96.06 205 TRP A CA 1
ATOM 1499 C C . TRP A 1 205 ? 10.430 -2.920 -19.210 1.00 96.06 205 TRP A C 1
ATOM 1501 O O . TRP A 1 205 ? 10.168 -3.071 -20.401 1.00 96.06 205 TRP A O 1
ATOM 1511 N N . TYR A 1 206 ? 11.333 -2.027 -18.805 1.00 96.81 206 TYR A N 1
ATOM 1512 C CA . TYR A 1 206 ? 12.060 -1.145 -19.717 1.00 96.81 206 TYR A CA 1
ATOM 1513 C C . TYR A 1 206 ? 13.492 -0.887 -19.246 1.00 96.81 206 TYR A C 1
ATOM 1515 O O . TYR A 1 206 ? 13.851 -1.144 -18.095 1.00 96.81 206 TYR A O 1
ATOM 1523 N N . LEU A 1 207 ? 14.336 -0.395 -20.156 1.00 95.25 207 LEU A N 1
ATOM 1524 C CA . LEU A 1 207 ? 15.699 0.008 -19.828 1.00 95.25 207 LEU A CA 1
ATOM 1525 C C . LEU A 1 207 ? 15.663 1.381 -19.134 1.00 95.25 207 LEU A C 1
ATOM 1527 O O . LEU A 1 207 ? 15.141 2.333 -19.724 1.00 95.25 207 LEU A O 1
ATOM 1531 N N . PRO A 1 208 ? 16.219 1.525 -17.918 1.00 95.25 208 PRO A N 1
ATOM 1532 C CA . PRO A 1 208 ? 16.122 2.769 -17.169 1.00 95.25 208 PRO A CA 1
ATOM 1533 C C . PRO A 1 208 ? 16.826 3.920 -17.893 1.00 95.25 208 PRO A C 1
ATOM 1535 O O . PRO A 1 208 ? 17.885 3.763 -18.508 1.00 95.25 208 PRO A O 1
ATOM 1538 N N . SER A 1 209 ? 16.251 5.112 -17.778 1.00 95.56 209 SER A N 1
ATOM 1539 C CA . SER A 1 209 ? 16.935 6.360 -18.097 1.00 95.56 209 SER A CA 1
ATOM 1540 C C . SER A 1 209 ? 18.094 6.618 -17.130 1.00 95.56 209 SER A C 1
ATOM 1542 O O . SER A 1 209 ? 18.255 5.970 -16.093 1.00 95.56 209 SER A O 1
ATOM 1544 N N . ARG A 1 210 ? 18.918 7.618 -17.456 1.00 93.25 210 ARG A N 1
ATOM 1545 C CA . ARG A 1 210 ? 20.059 8.012 -16.624 1.00 93.25 210 ARG A CA 1
ATOM 1546 C C . ARG A 1 210 ? 19.648 8.410 -15.200 1.00 93.25 210 ARG A C 1
ATOM 1548 O O . ARG A 1 210 ? 20.358 8.063 -14.260 1.00 93.25 210 ARG A O 1
ATOM 1555 N N . GLY A 1 211 ? 18.551 9.149 -15.035 1.00 95.06 211 GLY A N 1
ATOM 1556 C CA . GLY A 1 211 ? 18.060 9.571 -13.723 1.00 95.06 211 GLY A CA 1
ATOM 1557 C C . GLY A 1 211 ? 17.518 8.402 -12.910 1.00 95.06 211 GLY A C 1
ATOM 1558 O O . GLY A 1 211 ? 17.913 8.244 -11.761 1.00 95.06 211 GLY A O 1
ATOM 1559 N N . GLU A 1 212 ? 16.725 7.523 -13.525 1.00 96.12 212 GLU A N 1
ATOM 1560 C CA . GLU A 1 212 ? 16.202 6.320 -12.858 1.00 96.12 212 GLU A CA 1
ATOM 1561 C C . GLU A 1 212 ? 17.334 5.378 -12.419 1.00 96.12 212 GLU A C 1
ATOM 1563 O O . GLU A 1 212 ? 17.310 4.851 -11.308 1.00 96.12 212 GLU A O 1
ATOM 1568 N N . LEU A 1 213 ? 18.377 5.218 -13.245 1.00 93.62 213 LEU A N 1
ATOM 1569 C CA . LEU A 1 213 ? 19.567 4.449 -12.873 1.00 93.62 213 LEU A CA 1
ATOM 1570 C C . LEU A 1 213 ? 20.318 5.090 -11.694 1.00 93.62 213 LEU A C 1
ATOM 1572 O O . LEU A 1 213 ? 20.802 4.386 -10.808 1.00 93.62 213 LEU A O 1
ATOM 1576 N N . ASN A 1 214 ? 20.408 6.420 -11.658 1.00 95.19 214 ASN A N 1
ATOM 1577 C CA . ASN A 1 214 ? 21.003 7.144 -10.536 1.00 95.19 214 ASN A CA 1
ATOM 1578 C C . ASN A 1 214 ? 20.171 6.990 -9.249 1.00 95.19 214 ASN A C 1
ATOM 1580 O O . ASN A 1 214 ? 20.740 6.844 -8.168 1.00 95.19 214 ASN A O 1
ATOM 1584 N N . ASP A 1 215 ? 18.843 6.971 -9.348 1.00 94.56 215 ASP A N 1
ATOM 1585 C CA . ASP A 1 215 ? 17.957 6.722 -8.207 1.00 94.56 215 ASP A CA 1
ATOM 1586 C C . ASP A 1 215 ? 18.096 5.294 -7.674 1.00 94.56 215 ASP A C 1
ATOM 1588 O O . ASP A 1 215 ? 18.188 5.103 -6.456 1.00 94.56 215 ASP A O 1
ATOM 1592 N N . LEU A 1 216 ? 18.207 4.304 -8.566 1.00 93.94 216 LEU A N 1
ATOM 1593 C CA . LEU A 1 216 ? 18.539 2.929 -8.194 1.00 93.94 216 LEU A CA 1
ATOM 1594 C C . LEU A 1 216 ? 19.895 2.868 -7.483 1.00 93.94 216 LEU A C 1
ATOM 1596 O O . LEU A 1 216 ? 19.992 2.284 -6.406 1.00 93.94 216 LEU A O 1
ATOM 1600 N N . TRP A 1 217 ? 20.928 3.514 -8.032 1.00 92.25 217 TRP A N 1
ATOM 1601 C CA . TRP A 1 217 ? 22.265 3.541 -7.432 1.00 92.25 217 TRP A CA 1
ATOM 1602 C C . TRP A 1 217 ? 22.258 4.137 -6.020 1.00 92.25 217 TRP A C 1
ATOM 1604 O O . TRP A 1 217 ? 22.835 3.572 -5.090 1.00 92.25 217 TRP A O 1
ATOM 1614 N N . ASN A 1 218 ? 21.552 5.250 -5.823 1.00 94.44 218 ASN A N 1
ATOM 1615 C CA . ASN A 1 218 ? 21.444 5.890 -4.511 1.00 94.44 218 ASN A CA 1
ATOM 1616 C C . ASN A 1 218 ? 20.732 5.005 -3.475 1.00 94.44 218 ASN A C 1
ATOM 1618 O O . ASN A 1 218 ? 21.021 5.108 -2.280 1.00 94.44 218 ASN A O 1
ATOM 1622 N N . ASN A 1 219 ? 19.852 4.106 -3.923 1.00 94.06 219 ASN A N 1
ATOM 1623 C CA . ASN A 1 219 ? 19.083 3.196 -3.075 1.00 94.06 219 ASN A CA 1
ATOM 1624 C C . ASN A 1 219 ? 19.566 1.738 -3.134 1.00 94.06 219 ASN A C 1
ATOM 1626 O O . ASN A 1 219 ? 18.947 0.856 -2.532 1.00 94.06 219 ASN A O 1
ATOM 1630 N N . ILE A 1 220 ? 20.712 1.475 -3.772 1.00 91.81 220 ILE A N 1
ATOM 1631 C CA . ILE A 1 220 ? 21.186 0.116 -4.063 1.00 91.81 220 ILE A CA 1
ATOM 1632 C C . ILE A 1 220 ? 21.354 -0.733 -2.803 1.00 91.81 220 ILE A C 1
ATOM 1634 O O . ILE A 1 220 ? 21.100 -1.929 -2.812 1.00 91.81 220 ILE A O 1
ATOM 1638 N N . LYS A 1 221 ? 21.706 -0.117 -1.667 1.00 91.81 221 LYS A N 1
ATOM 1639 C CA . LYS A 1 221 ? 21.848 -0.825 -0.385 1.00 91.81 221 LYS A CA 1
ATOM 1640 C C . LYS A 1 221 ? 20.528 -1.403 0.118 1.00 91.81 221 LYS A C 1
ATOM 1642 O O . LYS A 1 221 ? 20.531 -2.476 0.716 1.00 91.81 221 LYS A O 1
ATOM 1647 N N . ALA A 1 222 ? 19.424 -0.685 -0.074 1.00 92.94 222 ALA A N 1
ATOM 1648 C CA . ALA A 1 222 ? 18.105 -1.151 0.334 1.00 92.94 222 ALA A CA 1
ATOM 1649 C C . ALA A 1 222 ? 17.631 -2.280 -0.585 1.00 92.94 222 ALA A C 1
ATOM 1651 O O . ALA A 1 222 ? 17.173 -3.306 -0.088 1.00 92.94 222 ALA A O 1
ATOM 1652 N N . VAL A 1 223 ? 17.848 -2.125 -1.894 1.00 93.44 223 VAL A N 1
ATOM 1653 C CA . VAL A 1 223 ? 17.574 -3.166 -2.892 1.00 93.44 223 VAL A CA 1
ATOM 1654 C C . VAL A 1 223 ? 18.363 -4.435 -2.585 1.00 93.44 223 VAL A C 1
ATOM 1656 O O . VAL A 1 223 ? 17.790 -5.512 -2.453 1.00 93.44 223 VAL A O 1
ATOM 1659 N N . GLN A 1 224 ? 19.669 -4.296 -2.362 1.00 91.06 224 GLN A N 1
ATOM 1660 C CA . GLN A 1 224 ? 20.550 -5.415 -2.062 1.00 91.06 224 GLN A CA 1
ATOM 1661 C C . GLN A 1 224 ? 20.149 -6.134 -0.777 1.00 91.06 224 GLN A C 1
ATOM 1663 O O . GLN A 1 224 ? 20.158 -7.357 -0.719 1.00 91.06 224 GLN A O 1
ATOM 1668 N N . LYS A 1 225 ? 19.768 -5.380 0.258 1.00 91.06 225 LYS A N 1
ATOM 1669 C CA . LYS A 1 225 ? 19.279 -5.967 1.503 1.00 91.06 225 LYS A CA 1
ATOM 1670 C C . LYS A 1 225 ? 17.990 -6.757 1.282 1.00 91.06 225 LYS A C 1
ATOM 1672 O O . LYS A 1 225 ? 17.850 -7.812 1.887 1.00 91.06 225 LYS A O 1
ATOM 1677 N N . ALA A 1 226 ? 17.070 -6.251 0.459 1.00 92.12 226 ALA A N 1
ATOM 1678 C CA . ALA A 1 226 ? 15.830 -6.948 0.141 1.00 92.12 226 ALA A CA 1
ATOM 1679 C C . ALA A 1 226 ? 16.126 -8.295 -0.530 1.00 92.12 226 ALA A C 1
ATOM 1681 O O . ALA A 1 226 ? 15.697 -9.320 -0.007 1.00 92.12 226 ALA A O 1
ATOM 1682 N N . LEU A 1 227 ? 16.956 -8.289 -1.581 1.00 91.06 227 LEU A N 1
ATOM 1683 C CA . LEU A 1 227 ? 17.397 -9.495 -2.293 1.00 91.06 227 LEU A CA 1
ATOM 1684 C C . LEU A 1 227 ? 18.152 -10.470 -1.377 1.00 91.06 227 LEU A C 1
ATOM 1686 O O . LEU A 1 227 ? 17.848 -11.651 -1.357 1.00 91.06 227 LEU A O 1
ATOM 1690 N N . ASP A 1 228 ? 19.072 -9.985 -0.535 1.00 89.56 228 ASP A N 1
ATOM 1691 C CA . ASP A 1 228 ? 19.812 -10.833 0.419 1.00 89.56 228 ASP A CA 1
ATOM 1692 C C . ASP A 1 228 ? 18.890 -11.506 1.463 1.00 89.56 228 ASP A C 1
ATOM 1694 O O . ASP A 1 228 ? 19.285 -12.477 2.113 1.00 89.56 228 ASP A O 1
ATOM 1698 N N . SER A 1 229 ? 17.684 -10.969 1.678 1.00 88.44 229 SER A N 1
ATOM 1699 C CA . SER A 1 229 ? 16.755 -11.393 2.735 1.00 88.44 229 SER A CA 1
ATOM 1700 C C . SER A 1 229 ? 15.483 -12.081 2.238 1.00 88.44 229 SER A C 1
ATOM 1702 O O . SER A 1 229 ? 14.682 -12.516 3.066 1.00 88.44 229 SER A O 1
ATOM 1704 N N . ASP A 1 230 ? 15.292 -12.199 0.924 1.00 87.38 230 ASP A N 1
ATOM 1705 C CA . ASP A 1 230 ? 14.060 -12.732 0.332 1.00 87.38 230 ASP A CA 1
ATOM 1706 C C . ASP A 1 230 ? 13.900 -14.257 0.505 1.00 87.38 230 ASP A C 1
ATOM 1708 O O . ASP A 1 230 ? 12.798 -14.793 0.388 1.00 87.38 230 ASP A O 1
ATOM 1712 N N . GLY A 1 231 ? 14.991 -14.960 0.825 1.00 84.31 231 GLY A N 1
ATOM 1713 C CA . GLY A 1 231 ? 15.018 -16.411 0.995 1.00 84.31 231 GLY A CA 1
ATOM 1714 C C . GLY A 1 231 ? 14.856 -17.201 -0.309 1.00 84.31 231 GLY A C 1
ATOM 1715 O O . GLY A 1 231 ? 14.664 -18.418 -0.246 1.00 84.31 231 GLY A O 1
ATOM 1716 N N . ASN A 1 232 ? 14.937 -16.548 -1.471 1.00 84.88 232 ASN A N 1
ATOM 1717 C CA . ASN A 1 232 ? 14.756 -17.159 -2.778 1.00 84.88 232 ASN A CA 1
ATOM 1718 C C . ASN A 1 232 ? 16.110 -17.338 -3.491 1.00 84.88 232 ASN A C 1
ATOM 1720 O O . ASN A 1 232 ? 16.705 -16.373 -3.949 1.00 84.88 232 ASN A O 1
ATOM 1724 N N . PRO A 1 233 ? 16.608 -18.573 -3.676 1.00 82.00 233 PRO A N 1
ATOM 1725 C CA . PRO A 1 233 ? 17.910 -18.795 -4.309 1.00 82.00 233 PRO A CA 1
ATOM 1726 C C . PRO A 1 233 ? 17.939 -18.472 -5.814 1.00 82.00 233 PRO A C 1
ATOM 1728 O O . PRO A 1 233 ? 19.002 -18.560 -6.423 1.00 82.00 233 PRO A O 1
ATOM 1731 N N . ALA A 1 234 ? 16.789 -18.180 -6.433 1.00 83.06 234 ALA A N 1
ATOM 1732 C CA . ALA A 1 234 ? 16.688 -17.827 -7.848 1.00 83.06 234 ALA A CA 1
ATOM 1733 C C . ALA A 1 234 ? 16.828 -16.318 -8.113 1.00 83.06 234 ALA A C 1
ATOM 1735 O O . ALA A 1 234 ? 16.893 -15.920 -9.276 1.00 83.06 234 ALA A O 1
ATOM 1736 N N . THR A 1 235 ? 16.856 -15.489 -7.071 1.00 84.19 235 THR A N 1
ATOM 1737 C CA . THR A 1 235 ? 17.083 -14.046 -7.180 1.00 84.19 235 THR A CA 1
ATOM 1738 C C . THR A 1 235 ? 18.580 -13.773 -7.078 1.00 84.19 235 THR A C 1
ATOM 1740 O O . THR A 1 235 ? 19.347 -14.561 -6.518 1.00 84.19 235 THR A O 1
ATOM 1743 N N . THR A 1 236 ? 19.043 -12.707 -7.725 1.00 77.50 236 THR A N 1
ATOM 1744 C CA . THR A 1 236 ? 20.475 -12.408 -7.817 1.00 77.50 236 THR A CA 1
ATOM 1745 C C . THR A 1 236 ? 20.738 -11.029 -7.247 1.00 77.50 236 THR A C 1
ATOM 1747 O O . THR A 1 236 ? 20.274 -10.025 -7.778 1.00 77.50 236 THR A O 1
ATOM 1750 N N . ALA A 1 237 ? 21.512 -11.001 -6.165 1.00 67.94 237 ALA A N 1
ATOM 1751 C CA . ALA A 1 237 ? 22.166 -9.811 -5.647 1.00 67.94 237 ALA A CA 1
ATOM 1752 C C . ALA A 1 237 ? 22.842 -9.015 -6.777 1.00 67.94 237 ALA A C 1
ATOM 1754 O O . ALA A 1 237 ? 23.635 -9.585 -7.524 1.00 67.94 237 ALA A O 1
ATOM 1755 N N . ILE A 1 238 ? 22.576 -7.711 -6.876 1.00 68.31 238 ILE A N 1
ATOM 1756 C CA . ILE A 1 238 ? 23.299 -6.841 -7.810 1.00 68.31 238 ILE A CA 1
ATOM 1757 C C . ILE A 1 238 ? 24.752 -6.768 -7.312 1.00 68.31 238 ILE A C 1
ATOM 1759 O O . ILE A 1 238 ? 24.987 -6.496 -6.131 1.00 68.31 238 ILE A O 1
ATOM 1763 N N . GLU A 1 239 ? 25.722 -7.105 -8.170 1.00 56.59 239 GLU A N 1
ATOM 1764 C CA . GLU A 1 239 ? 27.119 -7.307 -7.761 1.00 56.59 239 GLU A CA 1
ATOM 1765 C C . GLU A 1 239 ? 27.688 -6.100 -6.988 1.00 56.59 239 GLU A C 1
ATOM 1767 O O . GLU A 1 239 ? 27.440 -4.934 -7.303 1.00 56.59 239 GLU A O 1
ATOM 1772 N N . LYS A 1 240 ? 28.423 -6.406 -5.910 1.00 48.84 240 LYS A N 1
ATOM 1773 C CA . LYS A 1 240 ? 29.042 -5.435 -4.999 1.00 48.84 240 LYS A CA 1
ATOM 1774 C C . LYS A 1 240 ? 30.414 -5.040 -5.550 1.00 48.84 240 LYS A C 1
ATOM 1776 O O . LYS A 1 240 ? 31.408 -5.608 -5.102 1.00 48.84 240 LYS A O 1
ATOM 1781 N N . ASP A 1 241 ? 30.454 -4.101 -6.488 1.00 43.75 241 ASP A N 1
ATOM 1782 C CA . ASP A 1 241 ? 31.707 -3.430 -6.874 1.00 43.75 241 ASP A CA 1
ATOM 1783 C C . ASP A 1 241 ? 32.094 -2.325 -5.874 1.00 43.75 241 ASP A C 1
ATOM 1785 O O . ASP A 1 241 ? 31.240 -1.461 -5.551 1.00 43.75 241 ASP A O 1
#

Secondary structure (DSSP, 8-state):
-EEEEE-B-TTS-B--S-B-EEEEEEEESSTTS-EEEEEEE--B--TTSEEEEE---TTGGG--TTSS-EEEEEEEE-STTS-S--EEEEEEE---HHHHHHHHHGGGTT---TT-EETTEEEEEE-TTSS-EEEEESS-S-SS--SS-GGGTTSPPTT----SS-HHHHHHHHHHHH-S-SSSHHHHHHT-----SSS-------PPPHHHHHHHHHHHHHHHHHHHHS--TTS------